Protein AF-A0A965ILK5-F1 (afdb_monomer)

Secondary structure (DSSP, 8-state):
-------------PPP-----GGGS-S------HHHHHHHHTHHHHHHHHHTS-HHHHT-SSS--EEEEEEEEEEETTEEEEEEEE--TTSTTEEEEEEEE-S-TTSPPEEEEEEEEE-TT---PPPP--HHHH--TT---TT---PPPTT-TTEEE-----S--TTS-HHHHHHHHHHHTTTSSEEE-HHHHHHHHHHHHSSTTSTTSHHHHH-SS-GGG-TTEEEPPTTGGGTEEEE--TTSTTBTSEEETT---S--TT--TTT--PPPPP----------------

Radius of gyration: 35.12 Å; Cα contacts (8 Å, |Δi|>4): 375; chains: 1; bounding box: 88×46×91 Å

Sequence (290 aa):
MVSRRAAKAAGKLVPAAPVIKKDSLPTENTVDSPSAAILLRAVEYAAAAIEGMPSEATGAREATYVGTHIEARLEADGLAVHEFECTNPAYPNWRWTVVLALADPDAAPTVCDVVLLPGPGALIPSAWVPWHERLQPGDLRPGDVVPTNPDDPRLVPGYTGEGDIAGTDEDQLREVVWELGLGRERVLSPTGRDDAADRWQEGSTGPDAPEAKQAPLPCLSCGFMVPIGGQLGQNFAICANIISPADGKVVSLSFGCGAHSEITASKSASQPVGTIVDTLDYEDLDIIRE

pLDDT: mean 78.9, std 21.3, range [27.28, 98.31]

Nearest PDB structures (foldseek):
  5kuy-assembly1_G  TM=5.728E-01  e=5.432E-01  synthetic construct
  4n6v-assembly7_4  TM=5.783E-01  e=1.901E+00  Homo sapiens
  4a0l-assembly2_C  TM=4.248E-01  e=2.991E-01  Homo sapiens

Foldseek 3Di:
DDDDDDDDDPDDDDPPDPPPPPVPQPPDPPPVDLLVVCQQPCQVVQVVVQQPDPCVVQVHPPGRQWAAWDGKDARDRQKIKTWTDGNPPVWPQKIWIWIWGDPDSVDDIDTPDIDIGHHDPTDDDDDDDDPLVVDDPPPDDPPDDDDDDPVPLQKDALDQPPDDPPPDDPVVVVVVCVLSVNVDRIDTDPVNLVVVLVCQCPDCQHCPHPQLVVAPDFQLPAPQWAADDDDSSVFWTQGCDPPFPRHRHIHGRSGGRNPGPPCDPVNPDDDPPPPPDPPPDDDPDDDDDD

Structure (mmCIF, N/CA/C/O backbone):
data_AF-A0A965ILK5-F1
#
_entry.id   AF-A0A965ILK5-F1
#
loop_
_atom_site.group_PDB
_atom_site.id
_atom_site.type_symbol
_atom_site.label_atom_id
_atom_site.label_alt_id
_atom_site.label_comp_id
_atom_site.label_asym_id
_atom_site.label_entity_id
_atom_site.label_seq_id
_atom_site.pdbx_PDB_ins_code
_atom_site.Cartn_x
_atom_site.Cartn_y
_atom_site.Cartn_z
_atom_site.occupancy
_atom_site.B_iso_or_equiv
_atom_site.auth_seq_id
_atom_site.auth_comp_id
_atom_site.auth_asym_id
_atom_site.auth_atom_id
_atom_site.pdbx_PDB_model_num
ATOM 1 N N . MET A 1 1 ? 13.140 -0.353 16.425 1.00 32.84 1 MET A N 1
ATOM 2 C CA . MET A 1 1 ? 13.312 -1.577 15.610 1.00 32.84 1 MET A CA 1
ATOM 3 C C . MET A 1 1 ? 11.932 -2.078 15.203 1.00 32.84 1 MET A C 1
ATOM 5 O O . MET A 1 1 ? 11.291 -2.764 15.981 1.00 32.84 1 MET A O 1
ATOM 9 N N . VAL A 1 2 ? 11.430 -1.661 14.038 1.00 27.55 2 VAL A N 1
ATOM 10 C CA . VAL A 1 2 ? 10.099 -2.054 13.540 1.00 27.55 2 VAL A CA 1
ATOM 11 C C . VAL A 1 2 ? 10.294 -3.216 12.568 1.00 27.55 2 VAL A C 1
ATOM 13 O O . VAL A 1 2 ? 10.870 -3.040 11.495 1.00 27.55 2 VAL A O 1
ATOM 16 N N . SER A 1 3 ? 9.888 -4.417 12.978 1.00 28.16 3 SER A N 1
ATOM 17 C CA . SER A 1 3 ? 9.986 -5.630 12.164 1.00 28.16 3 SER A CA 1
ATOM 18 C C . SER A 1 3 ? 8.843 -5.648 11.148 1.00 28.16 3 SER A C 1
ATOM 20 O O . SER A 1 3 ? 7.691 -5.880 11.501 1.00 28.16 3 SER A O 1
ATOM 22 N N . ARG A 1 4 ? 9.155 -5.367 9.879 1.00 33.31 4 ARG A N 1
ATOM 23 C CA . ARG A 1 4 ? 8.225 -5.536 8.757 1.00 33.31 4 ARG A CA 1
ATOM 24 C C . ARG A 1 4 ? 8.105 -7.030 8.451 1.00 33.31 4 ARG A C 1
ATOM 26 O O . ARG A 1 4 ? 9.040 -7.612 7.904 1.00 33.31 4 ARG A O 1
ATOM 33 N N . ARG A 1 5 ? 6.971 -7.655 8.770 1.00 32.00 5 ARG A N 1
ATOM 34 C CA . ARG A 1 5 ? 6.609 -8.957 8.191 1.00 32.00 5 ARG A CA 1
ATOM 35 C C . ARG A 1 5 ? 5.738 -8.714 6.964 1.00 32.00 5 ARG A C 1
ATOM 37 O O . ARG A 1 5 ? 4.625 -8.223 7.070 1.00 32.00 5 ARG A O 1
ATOM 44 N N . ALA A 1 6 ? 6.296 -9.017 5.796 1.00 33.31 6 ALA A N 1
ATOM 45 C CA . ALA A 1 6 ? 5.603 -8.951 4.520 1.00 33.31 6 ALA A CA 1
ATOM 46 C C . ALA A 1 6 ? 4.541 -10.059 4.436 1.00 33.31 6 ALA A C 1
ATOM 48 O O . ALA A 1 6 ? 4.867 -11.243 4.551 1.00 33.31 6 ALA A O 1
ATOM 49 N N . ALA A 1 7 ? 3.284 -9.674 4.216 1.00 33.09 7 ALA A N 1
ATOM 50 C CA . ALA A 1 7 ? 2.219 -10.592 3.842 1.00 33.09 7 ALA A CA 1
ATOM 51 C C . ALA A 1 7 ? 2.470 -11.109 2.415 1.00 33.09 7 ALA A C 1
ATOM 53 O O . ALA A 1 7 ? 2.658 -10.341 1.470 1.00 33.09 7 ALA A O 1
ATOM 54 N N . LYS A 1 8 ? 2.520 -12.434 2.267 1.00 31.48 8 LYS A N 1
ATOM 55 C CA . LYS A 1 8 ? 2.782 -13.130 1.005 1.00 31.48 8 LYS A CA 1
ATOM 56 C C . LYS A 1 8 ? 1.476 -13.250 0.217 1.00 31.48 8 LYS A C 1
ATOM 58 O O . LYS A 1 8 ? 0.754 -14.230 0.367 1.00 31.48 8 LYS A O 1
ATOM 63 N N . ALA A 1 9 ? 1.177 -12.259 -0.619 1.00 34.03 9 ALA A N 1
ATOM 64 C CA . ALA A 1 9 ? 0.078 -12.344 -1.576 1.00 34.03 9 ALA A CA 1
ATOM 65 C C . ALA A 1 9 ? 0.431 -13.348 -2.689 1.00 34.03 9 ALA A C 1
ATOM 67 O O . ALA A 1 9 ? 1.409 -13.179 -3.420 1.00 34.03 9 ALA A O 1
ATOM 68 N N . ALA A 1 10 ? -0.361 -14.413 -2.809 1.00 38.16 10 ALA A N 1
ATOM 69 C CA . ALA A 1 10 ? -0.284 -15.371 -3.905 1.00 38.16 10 ALA A CA 1
ATOM 70 C C . ALA A 1 10 ? -0.919 -14.764 -5.171 1.00 38.16 10 ALA A C 1
ATOM 72 O O . ALA A 1 10 ? -2.064 -15.051 -5.513 1.00 38.16 10 ALA A O 1
ATOM 73 N N . GLY A 1 11 ? -0.179 -13.885 -5.849 1.00 30.98 11 GLY A N 1
ATOM 74 C CA . GLY A 1 11 ? -0.555 -13.341 -7.152 1.00 30.98 11 GLY A CA 1
ATOM 75 C C . GLY A 1 11 ? -0.295 -14.357 -8.264 1.00 30.98 11 GLY A C 1
ATOM 76 O O . GLY A 1 11 ? 0.822 -14.859 -8.407 1.00 30.98 11 GLY A O 1
ATOM 77 N N . LYS A 1 12 ? -1.330 -14.670 -9.052 1.00 34.50 12 LYS A N 1
ATOM 78 C CA . LYS A 1 12 ? -1.213 -15.452 -10.290 1.00 34.50 12 LYS A CA 1
ATOM 79 C C . LYS A 1 12 ? -0.176 -14.795 -11.206 1.00 34.50 12 LYS A C 1
ATOM 81 O O . LYS A 1 12 ? -0.262 -13.602 -11.481 1.00 34.50 12 LYS A O 1
ATOM 86 N N . LEU A 1 13 ? 0.788 -15.594 -11.664 1.00 30.42 13 LEU A N 1
ATOM 87 C CA . LEU A 1 13 ? 1.820 -15.206 -12.623 1.00 30.42 13 LEU A CA 1
ATOM 88 C C . LEU A 1 13 ? 1.176 -14.594 -13.874 1.00 30.42 13 LEU A C 1
ATOM 90 O O . LEU A 1 13 ? 0.590 -15.302 -14.692 1.00 30.42 13 LEU A O 1
ATOM 94 N N . VAL A 1 14 ? 1.321 -13.280 -14.030 1.00 33.66 14 VAL A N 1
ATOM 95 C CA . VAL A 1 14 ? 1.278 -12.634 -15.344 1.00 33.66 14 VAL A CA 1
ATOM 96 C C . VAL A 1 14 ? 2.331 -13.347 -16.200 1.00 33.66 14 VAL A C 1
ATOM 98 O O . VAL A 1 14 ? 3.451 -13.529 -15.709 1.00 33.66 14 VAL A O 1
ATOM 101 N N . PRO A 1 15 ? 2.018 -13.815 -17.425 1.00 27.88 15 PRO A N 1
ATOM 102 C CA . PRO A 1 15 ? 3.026 -14.452 -18.255 1.00 27.88 15 PRO A CA 1
ATOM 103 C C . PRO A 1 15 ? 4.142 -13.435 -18.472 1.00 27.88 15 PRO A C 1
ATOM 105 O O . PRO A 1 15 ? 3.911 -12.352 -19.010 1.00 27.88 15 PRO A O 1
ATOM 108 N N . ALA A 1 16 ? 5.335 -13.768 -17.978 1.00 32.06 16 ALA A N 1
ATOM 109 C CA . ALA A 1 16 ? 6.528 -12.982 -18.212 1.00 32.06 16 ALA A CA 1
ATOM 110 C C . ALA A 1 16 ? 6.625 -12.716 -19.717 1.00 32.06 16 ALA A C 1
ATOM 112 O O . ALA A 1 16 ? 6.510 -13.651 -20.517 1.00 32.06 16 ALA A O 1
ATOM 113 N N . ALA A 1 17 ? 6.827 -11.450 -20.098 1.00 32.88 17 ALA A N 1
ATOM 114 C CA . ALA A 1 17 ? 7.293 -11.128 -21.440 1.00 32.88 17 ALA A CA 1
ATOM 115 C C . ALA A 1 17 ? 8.455 -12.082 -21.758 1.00 32.88 17 ALA A C 1
ATOM 117 O O . ALA A 1 17 ? 9.263 -12.332 -20.855 1.00 32.88 17 ALA A O 1
ATOM 118 N N . PRO A 1 18 ? 8.499 -12.685 -22.960 1.00 27.28 18 PRO A N 1
ATOM 119 C CA . PRO A 1 18 ? 9.420 -13.771 -23.246 1.00 27.28 18 PRO A CA 1
ATOM 120 C C . PRO A 1 18 ? 10.832 -13.323 -22.887 1.00 27.28 18 PRO A C 1
ATOM 122 O O . PRO A 1 18 ? 11.401 -12.438 -23.522 1.00 27.28 18 PRO A O 1
ATOM 125 N N . VAL A 1 19 ? 11.371 -13.915 -21.820 1.00 33.91 19 VAL A N 1
ATOM 126 C CA . VAL A 1 19 ? 12.769 -13.754 -21.449 1.00 33.91 19 VAL A CA 1
ATOM 127 C C . VAL A 1 19 ? 13.531 -14.400 -22.589 1.00 33.91 19 VAL A C 1
ATOM 129 O O . VAL A 1 19 ? 13.566 -15.629 -22.697 1.00 33.91 19 VAL A O 1
ATOM 132 N N . ILE A 1 20 ? 14.076 -13.579 -23.486 1.00 31.81 20 ILE A N 1
ATOM 133 C CA . ILE A 1 20 ? 15.031 -14.059 -24.474 1.00 31.81 20 ILE A CA 1
ATOM 134 C C . ILE A 1 20 ? 16.162 -14.673 -23.657 1.00 31.81 20 ILE A C 1
ATOM 136 O O . ILE A 1 20 ? 16.836 -13.990 -22.885 1.00 31.81 20 ILE A O 1
ATOM 140 N N . LYS A 1 21 ? 16.282 -16.002 -23.732 1.00 27.94 21 LYS A N 1
ATOM 141 C CA . LYS A 1 21 ? 17.300 -16.743 -22.996 1.00 27.94 21 LYS A CA 1
ATOM 142 C C . LYS A 1 21 ? 18.651 -16.155 -23.389 1.00 27.94 21 LYS A C 1
ATOM 144 O O . LYS A 1 21 ? 18.969 -16.110 -24.577 1.00 27.94 21 LYS A O 1
ATOM 149 N N . LYS A 1 22 ? 19.424 -15.730 -22.386 1.00 35.09 22 LYS A N 1
ATOM 150 C CA . LYS A 1 22 ? 20.783 -15.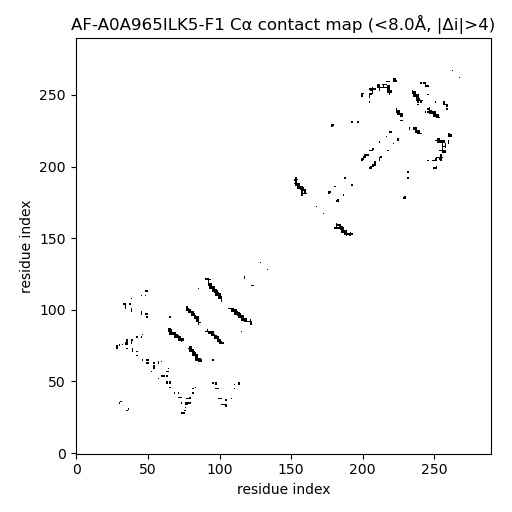180 -22.529 1.00 35.09 22 LYS A CA 1
ATOM 151 C C . LYS A 1 22 ? 21.702 -16.093 -23.361 1.00 35.09 22 LYS A C 1
ATOM 153 O O . LYS A 1 22 ? 22.632 -15.610 -23.987 1.00 35.09 22 LYS A O 1
ATOM 158 N N . ASP A 1 23 ? 21.358 -17.376 -23.446 1.00 31.91 23 ASP A N 1
ATOM 159 C CA . ASP A 1 23 ? 22.057 -18.416 -24.206 1.00 31.91 23 ASP A CA 1
ATOM 160 C C . ASP A 1 23 ? 21.780 -18.403 -25.726 1.00 31.91 23 ASP A C 1
ATOM 162 O O . ASP A 1 23 ? 22.212 -19.310 -26.431 1.00 31.91 23 ASP A O 1
ATOM 166 N N . SER A 1 24 ? 21.038 -17.416 -26.246 1.00 34.59 24 SER A N 1
ATOM 167 C CA . SER A 1 24 ? 20.726 -17.301 -27.687 1.00 34.59 24 SER A CA 1
ATOM 168 C C . SER A 1 24 ? 21.623 -16.307 -28.432 1.00 34.59 24 SER A C 1
ATOM 170 O O . SER A 1 24 ? 21.482 -16.160 -29.644 1.00 34.59 24 SER A O 1
ATOM 172 N N . LEU A 1 25 ? 22.507 -15.598 -27.726 1.00 35.09 25 LEU A N 1
ATOM 173 C CA . LEU A 1 25 ? 23.468 -14.683 -28.336 1.00 35.09 25 LEU A CA 1
ATOM 174 C C . LEU A 1 25 ? 24.799 -15.425 -28.507 1.00 35.09 25 LEU A C 1
ATOM 176 O O . LEU A 1 25 ? 25.272 -16.011 -27.530 1.00 35.09 25 LEU A O 1
ATOM 180 N N . PRO A 1 26 ? 25.393 -15.447 -29.713 1.00 33.88 26 PRO A N 1
ATOM 181 C CA . PRO A 1 26 ? 26.679 -16.099 -29.930 1.00 33.88 26 PRO A CA 1
ATOM 182 C C . PRO A 1 26 ? 27.731 -15.488 -28.993 1.00 33.88 26 PRO A C 1
ATOM 184 O O . PRO A 1 26 ? 27.993 -14.290 -29.021 1.00 33.88 26 PRO A O 1
ATOM 187 N N . THR A 1 27 ? 28.297 -16.318 -28.119 1.00 39.00 27 THR A N 1
ATOM 188 C CA . THR A 1 27 ? 29.172 -15.913 -27.007 1.00 39.00 27 THR A CA 1
ATOM 189 C C . THR A 1 27 ? 30.659 -15.832 -27.360 1.00 39.00 27 THR A C 1
ATOM 191 O O . THR A 1 27 ? 31.482 -15.656 -26.469 1.00 39.00 27 THR A O 1
ATOM 194 N N . GLU A 1 28 ? 31.030 -15.885 -28.638 1.00 43.12 28 GLU A N 1
ATOM 195 C CA . GLU A 1 28 ? 32.419 -15.711 -29.081 1.00 43.12 28 GLU A CA 1
ATOM 196 C C . GLU A 1 28 ? 32.471 -14.808 -30.321 1.00 43.12 28 GLU A C 1
ATOM 198 O O . GLU A 1 28 ? 32.507 -15.269 -31.458 1.00 43.12 28 GLU A O 1
ATOM 203 N N . ASN A 1 29 ? 32.458 -13.489 -30.103 1.00 46.81 29 ASN A N 1
ATOM 204 C CA . ASN A 1 29 ? 32.654 -12.499 -31.163 1.00 46.81 29 ASN A CA 1
ATOM 205 C C . ASN A 1 29 ? 34.151 -12.267 -31.410 1.00 46.81 29 ASN A C 1
ATOM 207 O O . ASN A 1 29 ? 34.709 -11.243 -31.024 1.00 46.81 29 ASN A O 1
ATOM 211 N N . THR A 1 30 ? 34.801 -13.201 -32.099 1.00 50.03 30 THR A N 1
ATOM 212 C CA . THR A 1 30 ? 36.010 -12.906 -32.883 1.00 50.03 30 THR A CA 1
ATOM 213 C C . THR A 1 30 ? 35.62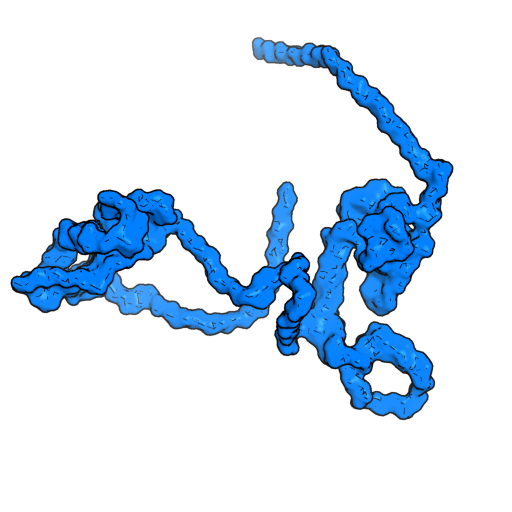4 -12.824 -34.356 1.00 50.03 30 THR A C 1
ATOM 215 O O . THR A 1 30 ? 35.980 -13.665 -35.177 1.00 50.03 30 THR A O 1
ATOM 218 N N . VAL A 1 31 ? 34.837 -11.798 -34.693 1.00 55.44 31 VAL A N 1
ATOM 219 C CA . VAL A 1 31 ? 34.576 -11.438 -36.089 1.00 55.44 31 VAL A CA 1
ATOM 220 C C . VAL A 1 31 ? 35.824 -10.726 -36.601 1.00 55.44 31 VAL A C 1
ATOM 222 O O . VAL A 1 31 ? 35.996 -9.527 -36.399 1.00 55.44 31 VAL A O 1
ATOM 225 N N . ASP A 1 32 ? 36.736 -11.480 -37.206 1.00 65.50 32 ASP A N 1
ATOM 226 C CA . ASP A 1 32 ? 37.970 -10.954 -37.800 1.00 65.50 32 ASP A CA 1
ATOM 227 C C . ASP A 1 32 ? 37.664 -10.366 -39.195 1.00 65.50 32 ASP A C 1
ATOM 229 O O . ASP A 1 32 ? 38.126 -10.856 -40.227 1.00 65.50 32 ASP A O 1
ATOM 233 N N . SER A 1 33 ? 36.776 -9.362 -39.237 1.00 80.25 33 SER A N 1
ATOM 234 C CA . SER A 1 33 ? 36.398 -8.635 -40.455 1.00 80.25 33 SER A CA 1
ATOM 235 C C . SER A 1 33 ? 36.995 -7.220 -40.462 1.00 80.25 33 SER A C 1
ATOM 237 O O . SER A 1 33 ? 37.1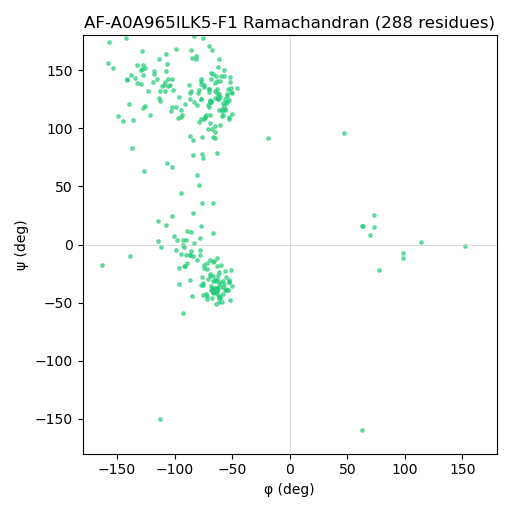52 -6.598 -39.403 1.00 80.25 33 SER A O 1
ATOM 239 N N . PRO A 1 34 ? 37.311 -6.653 -41.643 1.00 84.50 34 PRO A N 1
ATOM 240 C CA . PRO A 1 34 ? 37.748 -5.260 -41.748 1.00 84.50 34 PRO A CA 1
ATOM 241 C C . PRO A 1 34 ? 36.750 -4.281 -41.111 1.00 84.50 34 PRO A C 1
ATOM 243 O O . PRO A 1 34 ? 37.159 -3.358 -40.405 1.00 84.50 34 PRO A O 1
ATOM 246 N N . SER A 1 35 ? 35.446 -4.526 -41.284 1.00 87.06 35 SER A N 1
ATOM 247 C CA . SER A 1 35 ? 34.379 -3.707 -40.702 1.00 87.06 35 SER A CA 1
ATOM 248 C C . SER A 1 35 ? 34.390 -3.734 -39.175 1.00 87.06 35 SER A C 1
ATOM 250 O O . SER A 1 35 ? 34.262 -2.687 -38.541 1.00 87.06 35 SER A O 1
ATOM 252 N N . ALA A 1 36 ? 34.593 -4.910 -38.576 1.00 88.06 36 ALA A N 1
ATOM 253 C CA . ALA A 1 36 ? 34.687 -5.070 -37.130 1.00 88.06 36 ALA A CA 1
ATOM 254 C C . ALA A 1 36 ? 35.850 -4.258 -36.535 1.00 88.06 36 ALA A C 1
ATOM 256 O O . ALA A 1 36 ? 35.675 -3.550 -35.539 1.00 88.06 36 ALA A O 1
ATOM 257 N N . ALA A 1 37 ? 37.023 -4.293 -37.177 1.00 88.88 37 ALA A N 1
ATOM 258 C CA . ALA A 1 37 ? 38.190 -3.528 -36.738 1.00 88.88 37 ALA A CA 1
ATOM 259 C C . ALA A 1 37 ? 37.982 -2.007 -36.848 1.00 88.88 37 ALA A C 1
ATOM 261 O O . ALA A 1 37 ? 38.414 -1.267 -35.960 1.00 88.88 37 ALA A O 1
ATOM 262 N N . ILE A 1 38 ? 37.321 -1.539 -37.914 1.00 92.38 38 ILE A N 1
ATOM 263 C CA . ILE A 1 38 ? 36.977 -0.120 -38.093 1.00 92.38 38 ILE A CA 1
ATOM 264 C C . ILE A 1 38 ? 36.005 0.323 -36.997 1.00 92.38 38 ILE A C 1
ATOM 266 O O . ILE A 1 38 ? 36.263 1.304 -36.301 1.00 92.38 38 ILE A O 1
ATOM 270 N N . LEU A 1 39 ? 34.918 -0.426 -36.803 1.00 94.25 39 LEU A N 1
ATOM 271 C CA . LEU A 1 39 ? 33.865 -0.074 -35.856 1.00 94.25 39 LEU A CA 1
ATOM 272 C C . LEU A 1 39 ? 34.344 -0.060 -34.402 1.00 94.25 39 LEU A C 1
ATOM 274 O O . LEU A 1 39 ? 33.993 0.861 -33.671 1.00 94.25 39 LEU A O 1
ATOM 278 N N . LEU A 1 40 ? 35.178 -1.016 -33.983 1.00 93.69 40 LEU A N 1
ATOM 279 C CA . LEU A 1 40 ? 35.741 -1.036 -32.626 1.00 93.69 40 LEU A CA 1
ATOM 280 C C . LEU A 1 40 ? 36.702 0.132 -32.356 1.00 93.69 40 LEU A C 1
ATOM 282 O O . LEU A 1 40 ? 36.857 0.549 -31.211 1.00 93.69 40 LEU A O 1
ATOM 286 N N . ARG A 1 41 ? 37.346 0.677 -33.395 1.00 93.88 41 ARG A N 1
ATOM 287 C CA . ARG A 1 41 ? 38.265 1.824 -33.283 1.00 93.88 41 ARG A CA 1
ATOM 288 C C . ARG A 1 41 ? 37.572 3.176 -33.450 1.00 93.88 41 ARG A C 1
ATOM 290 O O . ARG A 1 41 ? 38.192 4.199 -33.177 1.00 93.88 41 ARG A O 1
ATOM 297 N N . ALA A 1 42 ? 36.303 3.197 -33.851 1.00 94.12 42 ALA A N 1
ATOM 298 C CA . ALA A 1 42 ? 35.529 4.406 -34.136 1.00 94.12 42 ALA A CA 1
ATOM 299 C C . ALA A 1 42 ? 35.051 5.162 -32.872 1.00 94.12 42 ALA A C 1
ATOM 301 O O . ALA A 1 42 ? 33.968 5.743 -32.867 1.00 94.12 42 ALA A O 1
ATOM 302 N N . VAL A 1 43 ? 35.860 5.179 -31.806 1.00 95.12 43 VAL A N 1
ATOM 303 C CA . VAL A 1 43 ? 35.530 5.807 -30.513 1.00 95.12 43 VAL A CA 1
ATOM 304 C C . VAL A 1 43 ? 35.297 7.310 -30.673 1.00 95.12 43 VAL A C 1
ATOM 306 O O . VAL A 1 43 ? 34.306 7.838 -30.183 1.00 95.12 43 VAL A O 1
ATOM 309 N N . GLU A 1 44 ? 36.169 8.002 -31.410 1.00 93.44 44 GLU A N 1
ATOM 310 C CA . GLU A 1 44 ? 36.034 9.445 -31.662 1.00 93.44 44 GLU A CA 1
ATOM 311 C C . GLU A 1 44 ? 34.777 9.767 -32.479 1.00 93.44 44 GLU A C 1
ATOM 313 O O . GLU A 1 44 ? 34.097 10.752 -32.211 1.00 93.44 44 GLU A O 1
ATOM 318 N N . TYR A 1 45 ? 34.427 8.905 -33.440 1.00 94.31 45 TYR A N 1
ATOM 319 C CA . TYR A 1 45 ? 33.205 9.053 -34.230 1.00 94.31 45 TYR A CA 1
ATOM 320 C C . TYR A 1 45 ? 31.953 8.870 -33.360 1.00 94.31 45 TYR A C 1
ATOM 322 O O . TYR A 1 45 ? 30.999 9.638 -33.477 1.00 94.31 45 TYR A O 1
ATOM 330 N N . ALA A 1 46 ? 31.971 7.896 -32.445 1.00 93.12 46 ALA A N 1
ATOM 331 C CA . ALA A 1 46 ? 30.892 7.692 -31.485 1.00 93.12 46 ALA A CA 1
ATOM 332 C C . ALA A 1 46 ? 30.771 8.854 -30.481 1.00 93.12 46 ALA A C 1
ATOM 334 O O . ALA A 1 46 ? 29.662 9.315 -30.219 1.00 93.12 46 ALA A O 1
ATOM 335 N N . ALA A 1 47 ? 31.887 9.384 -29.970 1.00 92.75 47 ALA A N 1
ATOM 336 C CA . ALA A 1 47 ? 31.882 10.560 -29.096 1.00 92.75 47 ALA A CA 1
ATOM 337 C C . ALA A 1 47 ? 31.311 11.793 -29.818 1.00 92.75 47 ALA A C 1
ATOM 339 O O . ALA A 1 47 ? 30.405 12.451 -29.302 1.00 92.75 47 ALA A O 1
ATOM 340 N N . ALA A 1 48 ? 31.755 12.038 -31.056 1.00 92.06 48 ALA A N 1
ATOM 341 C CA . ALA A 1 48 ? 31.257 13.128 -31.892 1.00 92.06 48 ALA A CA 1
ATOM 342 C C . ALA A 1 48 ? 29.753 13.007 -32.191 1.00 92.06 48 ALA A C 1
ATOM 344 O O . ALA A 1 48 ? 29.065 14.021 -32.304 1.00 92.06 48 ALA A O 1
ATOM 345 N N . ALA A 1 49 ? 29.220 11.784 -32.289 1.00 91.81 49 ALA A N 1
ATOM 346 C CA . ALA A 1 49 ? 27.786 11.560 -32.458 1.00 91.81 49 ALA A CA 1
ATOM 347 C C . ALA A 1 49 ? 26.971 12.055 -31.253 1.00 91.81 49 ALA A C 1
ATOM 349 O O . ALA A 1 49 ? 25.904 12.636 -31.442 1.00 91.81 49 ALA A O 1
ATOM 350 N N . ILE A 1 50 ? 27.482 11.867 -30.031 1.00 90.44 50 ILE A N 1
ATOM 351 C CA . ILE A 1 50 ? 26.839 12.381 -28.815 1.00 90.44 50 ILE A CA 1
ATOM 352 C C . ILE A 1 50 ? 27.017 13.904 -28.730 1.00 90.44 50 ILE A C 1
ATOM 354 O O . ILE A 1 50 ? 26.068 14.624 -28.427 1.00 90.44 50 ILE A O 1
ATOM 358 N N . GLU A 1 51 ? 28.211 14.413 -29.045 1.00 88.38 51 GLU A N 1
ATOM 359 C CA . GLU A 1 51 ? 28.518 15.850 -29.043 1.00 88.38 51 GLU A CA 1
ATOM 360 C C . GLU A 1 51 ? 27.729 16.656 -30.074 1.00 88.38 51 GLU A C 1
ATOM 362 O O . GLU A 1 51 ? 27.397 17.812 -29.817 1.00 88.38 51 GLU A O 1
ATOM 367 N N . GLY A 1 52 ? 27.390 16.041 -31.206 1.00 84.81 52 GLY A N 1
ATOM 368 C CA . GLY A 1 52 ? 26.566 16.634 -32.253 1.00 84.81 52 GLY A CA 1
ATOM 369 C C . GLY A 1 52 ? 25.064 16.644 -31.953 1.00 84.81 52 GLY A C 1
ATOM 370 O O . GLY A 1 52 ? 24.303 17.199 -32.749 1.00 84.81 52 GLY A O 1
ATOM 371 N N . MET A 1 53 ? 24.611 16.041 -30.845 1.00 82.12 53 MET A N 1
ATOM 372 C CA . MET A 1 53 ? 23.196 16.068 -30.473 1.00 82.12 53 MET A CA 1
ATOM 373 C C . MET A 1 53 ? 22.750 17.481 -30.073 1.00 82.12 53 MET A C 1
ATOM 375 O O . MET A 1 53 ? 23.484 18.196 -29.387 1.00 82.12 53 MET A O 1
ATOM 379 N N . PRO A 1 54 ? 21.519 17.893 -30.431 1.00 77.06 54 PRO A N 1
ATOM 380 C CA . PRO A 1 54 ? 20.984 19.168 -29.980 1.00 77.06 54 PRO A CA 1
ATOM 381 C C . PRO A 1 54 ? 20.915 19.211 -28.448 1.00 77.06 54 PRO A C 1
ATOM 383 O O . PRO A 1 54 ? 20.606 18.216 -27.789 1.00 77.06 54 PRO A O 1
ATOM 386 N N . SER A 1 55 ? 21.159 20.391 -27.881 1.00 69.31 55 SER A N 1
ATOM 387 C CA . SER A 1 55 ? 21.152 20.652 -26.433 1.00 69.31 55 SER A CA 1
ATOM 388 C C . SER A 1 55 ? 19.864 20.199 -25.732 1.00 69.31 55 SER A C 1
ATOM 390 O O . SER A 1 55 ? 19.894 19.739 -24.592 1.00 69.31 55 SER A O 1
ATOM 392 N N . GLU A 1 56 ? 18.731 20.269 -26.433 1.00 69.38 56 GLU A N 1
ATOM 393 C CA . GLU A 1 56 ? 17.425 19.795 -25.962 1.00 69.38 56 GLU A CA 1
ATOM 394 C C . GLU A 1 56 ? 17.400 18.280 -25.708 1.00 69.38 56 GLU A C 1
ATOM 396 O O . GLU A 1 56 ? 16.819 17.834 -24.721 1.00 69.38 56 GLU A O 1
ATOM 401 N N . ALA A 1 57 ? 18.063 17.491 -26.560 1.00 63.72 57 ALA A N 1
ATOM 402 C CA . ALA A 1 57 ? 18.113 16.032 -26.447 1.00 63.72 57 ALA A CA 1
ATOM 403 C C . ALA A 1 57 ? 19.065 15.560 -25.336 1.00 63.72 57 ALA A C 1
ATOM 405 O O . ALA A 1 57 ? 18.851 14.508 -24.740 1.00 63.72 57 ALA A O 1
ATOM 406 N N . THR A 1 58 ? 20.096 16.347 -25.023 1.00 60.09 58 THR A N 1
ATOM 407 C CA . THR A 1 58 ? 21.090 16.030 -23.981 1.00 60.09 58 THR A CA 1
ATOM 408 C C . THR A 1 58 ? 20.756 16.645 -22.617 1.00 60.09 58 THR A C 1
ATOM 410 O O . THR A 1 58 ? 21.422 16.353 -21.619 1.00 60.09 58 THR A O 1
ATOM 413 N N . GLY A 1 59 ? 19.735 17.509 -22.553 1.00 58.72 59 GLY A N 1
ATOM 414 C CA . GLY A 1 59 ? 19.415 18.311 -21.369 1.00 58.72 59 GLY A CA 1
ATOM 415 C C . GLY A 1 59 ? 20.517 19.315 -21.002 1.00 58.72 59 GLY A C 1
ATOM 416 O O . GLY A 1 59 ? 20.550 19.805 -19.871 1.00 58.72 59 GLY A O 1
ATOM 417 N N . ALA A 1 60 ? 21.441 19.592 -21.927 1.00 59.88 60 ALA A N 1
ATOM 418 C CA . ALA A 1 60 ? 22.601 20.443 -21.715 1.00 59.88 60 ALA A CA 1
ATOM 419 C C . ALA A 1 60 ? 22.284 21.913 -21.984 1.00 59.88 60 ALA A C 1
ATOM 421 O O . ALA A 1 60 ? 21.652 22.257 -22.975 1.00 59.88 60 ALA A O 1
ATOM 422 N N . ARG A 1 61 ? 22.770 22.809 -21.118 1.00 56.72 61 ARG A N 1
ATOM 423 C CA . ARG A 1 61 ? 22.674 24.263 -21.341 1.00 56.72 61 ARG A CA 1
ATOM 424 C C . ARG A 1 61 ? 23.872 24.855 -22.087 1.00 56.72 61 ARG A C 1
ATOM 426 O O . ARG A 1 61 ? 23.720 25.944 -22.620 1.00 56.72 61 ARG A O 1
ATOM 433 N N . GLU A 1 62 ? 25.022 24.171 -22.135 1.00 54.50 62 GLU A N 1
ATOM 434 C CA . GLU A 1 62 ? 26.252 24.731 -22.738 1.00 54.50 62 GLU A CA 1
ATOM 435 C C . GLU A 1 62 ? 27.363 23.713 -23.093 1.00 54.50 62 GLU A C 1
ATOM 437 O O . GLU A 1 62 ? 28.230 24.047 -23.893 1.00 54.50 62 GLU A O 1
ATOM 442 N N . ALA A 1 63 ? 27.356 22.481 -22.558 1.00 58.88 63 ALA A N 1
ATOM 443 C CA . ALA A 1 63 ? 28.370 21.457 -22.850 1.00 58.88 63 ALA A CA 1
ATOM 444 C C . ALA A 1 63 ? 27.753 20.058 -22.964 1.00 58.88 63 ALA A C 1
ATOM 446 O O . ALA A 1 63 ? 26.867 19.709 -22.182 1.00 58.88 63 ALA A O 1
ATOM 447 N N . THR A 1 64 ? 28.237 19.247 -23.903 1.00 69.19 64 THR A N 1
ATOM 448 C CA . THR A 1 64 ? 27.797 17.858 -24.056 1.00 69.19 64 THR A CA 1
ATOM 449 C C . THR A 1 64 ? 28.282 17.031 -22.865 1.00 69.19 64 THR A C 1
ATOM 451 O O . THR A 1 64 ? 29.473 16.995 -22.564 1.00 69.19 64 THR A O 1
ATOM 454 N N . TYR A 1 65 ? 27.359 16.377 -22.158 1.00 88.06 65 TYR A N 1
ATOM 455 C CA . TYR A 1 65 ? 27.635 15.622 -20.932 1.00 88.06 65 TYR A CA 1
ATOM 456 C C . TYR A 1 65 ? 28.255 14.235 -21.187 1.00 88.06 65 TYR A C 1
ATOM 458 O O . TYR A 1 65 ? 27.759 13.223 -20.682 1.00 88.06 65 TYR A O 1
ATOM 466 N N . VAL A 1 66 ? 29.327 14.181 -21.976 1.00 91.69 66 VAL A N 1
ATOM 467 C CA . VAL A 1 66 ? 30.057 12.950 -22.320 1.00 91.69 66 VAL A CA 1
ATOM 468 C C . VAL A 1 66 ? 31.323 12.864 -21.481 1.00 91.69 66 VAL A C 1
ATOM 470 O O . VAL A 1 66 ? 32.041 13.850 -21.320 1.00 91.69 66 VAL A O 1
ATOM 473 N N . GLY A 1 67 ? 31.564 11.697 -20.895 1.00 91.62 67 GLY A N 1
ATOM 474 C CA . GLY A 1 67 ? 32.754 11.391 -20.111 1.00 91.62 67 GLY A CA 1
ATOM 475 C C . GLY A 1 67 ? 33.637 10.347 -20.783 1.00 91.62 67 GLY A C 1
ATOM 476 O O . GLY A 1 67 ? 33.693 10.238 -22.008 1.00 91.62 67 GLY A O 1
ATOM 477 N N . THR A 1 68 ? 34.348 9.574 -19.966 1.00 94.69 68 THR A N 1
ATOM 478 C CA . THR A 1 68 ? 35.325 8.592 -20.442 1.00 94.69 68 THR A CA 1
ATOM 479 C C . THR A 1 68 ? 34.648 7.497 -21.265 1.00 94.69 68 THR A C 1
ATOM 481 O O . THR A 1 68 ? 33.573 7.017 -20.907 1.00 94.69 68 THR A O 1
ATOM 484 N N . HIS A 1 69 ? 35.293 7.065 -22.351 1.00 96.81 69 HIS A N 1
ATOM 485 C CA . HIS A 1 69 ? 34.899 5.849 -23.058 1.00 96.81 69 HIS A CA 1
ATOM 486 C C . HIS A 1 69 ? 35.102 4.629 -22.151 1.00 96.81 69 HIS A C 1
ATOM 488 O O . HIS A 1 69 ? 36.194 4.426 -21.616 1.00 96.81 69 HIS A O 1
ATOM 494 N N . ILE A 1 70 ? 34.054 3.829 -21.982 1.00 95.62 70 ILE A N 1
ATOM 495 C CA . ILE A 1 70 ? 34.033 2.669 -21.088 1.00 95.62 70 ILE A CA 1
ATOM 496 C C . ILE A 1 70 ? 34.432 1.423 -21.870 1.00 95.62 70 ILE A C 1
ATOM 498 O O . ILE A 1 70 ? 35.413 0.761 -21.532 1.00 95.62 70 ILE A O 1
ATOM 502 N N . GLU A 1 71 ? 33.678 1.107 -22.921 1.00 95.00 71 GLU A N 1
ATOM 503 C CA . GLU A 1 71 ? 33.912 -0.071 -23.746 1.00 95.00 71 GLU A CA 1
ATOM 504 C C . GLU A 1 71 ? 33.305 0.076 -25.139 1.00 95.00 71 GLU A C 1
ATOM 506 O O . GLU A 1 71 ? 32.327 0.794 -25.341 1.00 95.00 71 GLU A O 1
ATOM 511 N N . ALA A 1 72 ? 33.867 -0.678 -26.081 1.00 95.75 72 ALA A N 1
ATOM 512 C CA . ALA A 1 72 ? 33.285 -0.913 -27.389 1.00 95.75 72 ALA A CA 1
ATOM 513 C C . ALA A 1 72 ? 33.134 -2.421 -27.580 1.00 95.75 72 ALA A C 1
ATOM 515 O O . ALA A 1 72 ? 34.079 -3.179 -27.340 1.00 95.75 72 ALA A O 1
ATOM 516 N N . ARG A 1 73 ? 31.958 -2.864 -28.022 1.00 95.62 73 ARG A N 1
ATOM 517 C CA . ARG A 1 73 ? 31.670 -4.281 -28.264 1.00 95.62 73 ARG A CA 1
ATOM 518 C C . ARG A 1 73 ? 30.960 -4.477 -29.592 1.00 95.62 73 ARG A C 1
ATOM 520 O O . ARG A 1 73 ? 30.120 -3.674 -29.985 1.00 95.62 73 ARG A O 1
ATOM 527 N N . LEU A 1 74 ? 31.289 -5.567 -30.275 1.00 95.00 74 LEU A N 1
ATOM 528 C CA . LEU A 1 74 ? 30.563 -5.988 -31.469 1.00 95.00 74 LEU A CA 1
ATOM 529 C C . LEU A 1 74 ? 29.268 -6.675 -31.055 1.00 95.00 74 LEU A C 1
ATOM 531 O O . LEU A 1 74 ? 29.290 -7.561 -30.200 1.00 95.00 74 LEU A O 1
ATOM 535 N N . GLU A 1 75 ? 28.170 -6.285 -31.692 1.00 92.75 75 GLU A N 1
ATOM 536 C CA . GLU A 1 75 ? 26.894 -7.007 -31.615 1.00 92.75 75 GLU A CA 1
ATOM 537 C C . GLU A 1 75 ? 26.723 -7.955 -32.804 1.00 92.75 75 GLU A C 1
ATOM 539 O O . GLU A 1 75 ? 26.157 -9.036 -32.664 1.00 92.75 75 GLU A O 1
ATOM 544 N N . ALA A 1 76 ? 27.239 -7.565 -33.973 1.00 89.00 76 ALA A N 1
ATOM 545 C CA . ALA A 1 76 ? 27.259 -8.368 -35.190 1.00 89.00 76 ALA A CA 1
ATOM 546 C C . ALA A 1 76 ? 28.384 -7.892 -36.128 1.00 89.00 76 ALA A C 1
ATOM 548 O O . ALA A 1 76 ? 29.029 -6.871 -35.878 1.00 89.00 76 ALA A O 1
ATOM 549 N N . ASP A 1 77 ? 28.607 -8.608 -37.234 1.00 85.75 77 ASP A N 1
ATOM 550 C CA . ASP A 1 77 ? 29.477 -8.108 -38.301 1.00 85.75 77 ASP A CA 1
ATOM 551 C C . ASP A 1 77 ? 28.891 -6.816 -38.889 1.00 85.75 77 ASP A C 1
ATOM 553 O O . ASP A 1 77 ? 27.717 -6.765 -39.258 1.00 85.75 77 ASP A O 1
ATOM 557 N N . GLY A 1 78 ? 29.692 -5.751 -38.909 1.00 91.56 78 GLY A N 1
ATOM 558 C CA . GLY A 1 78 ? 29.228 -4.425 -39.310 1.00 91.56 78 GLY A CA 1
ATOM 559 C C . GLY A 1 78 ? 28.330 -3.705 -38.293 1.00 91.56 78 GLY A C 1
ATOM 560 O O . GLY A 1 78 ? 27.717 -2.710 -38.674 1.00 91.56 78 GLY A O 1
ATOM 561 N N . LEU A 1 79 ? 28.250 -4.139 -37.025 1.00 95.38 79 LEU A N 1
ATOM 562 C CA . LEU A 1 79 ? 27.495 -3.445 -35.967 1.00 95.38 79 LEU A CA 1
ATOM 563 C C . LEU A 1 79 ? 28.249 -3.444 -34.625 1.00 95.38 79 LEU A C 1
ATOM 565 O O . LEU A 1 79 ? 28.515 -4.503 -34.049 1.00 95.38 79 LEU A O 1
ATOM 569 N N . ALA A 1 80 ? 28.540 -2.258 -34.087 1.00 96.81 80 ALA A N 1
ATOM 570 C CA . ALA A 1 80 ? 29.203 -2.093 -32.793 1.00 96.81 80 ALA A CA 1
ATOM 571 C C . ALA A 1 80 ? 28.457 -1.127 -31.875 1.00 96.81 80 ALA A C 1
ATOM 573 O O . ALA A 1 80 ? 27.833 -0.167 -32.322 1.00 96.81 80 ALA A O 1
ATOM 574 N N . VAL A 1 81 ? 28.577 -1.374 -30.576 1.00 97.56 81 VAL A N 1
ATOM 575 C CA . VAL A 1 81 ? 28.045 -0.536 -29.507 1.00 97.56 81 VAL A CA 1
ATOM 576 C C . VAL A 1 81 ? 29.215 0.058 -28.738 1.00 97.56 81 VAL A C 1
ATOM 578 O O . VAL A 1 81 ? 30.080 -0.685 -28.275 1.00 97.56 81 VAL A O 1
ATOM 581 N N . HIS A 1 82 ? 29.231 1.380 -28.605 1.00 97.50 82 HIS A N 1
ATOM 582 C CA . HIS A 1 82 ? 30.187 2.133 -27.794 1.00 97.50 82 HIS A CA 1
ATOM 583 C C . HIS A 1 82 ? 29.482 2.690 -26.562 1.00 97.50 82 HIS A C 1
ATOM 585 O O . HIS A 1 82 ? 28.416 3.296 -26.689 1.00 97.50 82 HIS A O 1
ATOM 591 N N . GLU A 1 83 ? 30.074 2.510 -25.386 1.00 97.44 83 GLU A N 1
ATOM 592 C CA . GLU A 1 83 ? 29.579 3.067 -24.129 1.00 97.44 83 GLU A CA 1
ATOM 593 C C . GLU A 1 83 ? 30.507 4.162 -23.594 1.00 97.44 83 GLU A C 1
ATOM 595 O O . GLU A 1 83 ? 31.725 3.992 -23.539 1.00 97.44 83 GLU A O 1
ATOM 600 N N . PHE A 1 84 ? 29.925 5.267 -23.129 1.00 96.50 84 PHE A N 1
ATOM 601 C CA . PHE A 1 84 ? 30.637 6.369 -22.480 1.00 96.50 84 PHE A CA 1
ATOM 602 C C . PHE A 1 84 ? 29.982 6.717 -21.147 1.00 96.50 84 PHE A C 1
ATOM 604 O O . PHE A 1 84 ? 28.769 6.575 -20.975 1.00 96.50 84 PHE A O 1
ATOM 611 N N . GLU A 1 85 ? 30.766 7.220 -20.200 1.00 95.25 85 GLU A N 1
ATOM 612 C CA . GLU A 1 85 ? 30.226 7.803 -18.973 1.00 95.25 85 GLU A CA 1
ATOM 613 C C . GLU A 1 85 ? 29.315 8.996 -19.300 1.00 95.25 85 GLU A C 1
ATOM 615 O O . GLU A 1 85 ? 29.622 9.815 -20.169 1.00 95.25 85 GLU A O 1
ATOM 620 N N . CYS A 1 86 ? 28.201 9.127 -18.580 1.00 93.06 86 CYS A N 1
ATOM 621 C CA . CYS A 1 86 ? 27.409 10.351 -18.587 1.00 93.06 86 CYS A CA 1
ATOM 622 C C . CYS A 1 86 ? 27.891 11.276 -17.466 1.00 93.06 86 CYS A C 1
ATOM 624 O O . CYS A 1 86 ? 27.826 10.922 -16.288 1.00 93.06 86 CYS A O 1
ATOM 626 N N . THR A 1 87 ? 28.330 12.486 -17.815 1.00 92.19 87 THR A N 1
ATOM 627 C CA . THR A 1 87 ? 28.777 13.497 -16.837 1.00 92.19 87 THR A CA 1
ATOM 628 C C . THR A 1 87 ? 27.645 14.416 -16.367 1.00 92.19 87 THR A C 1
ATOM 630 O O . THR A 1 87 ? 27.876 15.335 -15.580 1.00 92.19 87 THR A O 1
ATOM 633 N N . ASN A 1 88 ? 26.406 14.173 -16.812 1.00 89.56 88 ASN A N 1
ATOM 634 C CA . ASN A 1 88 ? 25.247 14.955 -16.398 1.00 89.56 88 ASN A CA 1
ATOM 635 C C . ASN A 1 88 ? 24.908 14.642 -14.928 1.00 89.56 88 ASN A C 1
ATOM 637 O O . ASN A 1 88 ? 24.551 13.499 -14.626 1.00 89.56 88 ASN A O 1
ATOM 641 N N . PRO A 1 89 ? 24.930 15.631 -14.013 1.00 89.38 89 PRO A N 1
ATOM 642 C CA . PRO A 1 89 ? 24.612 15.402 -12.603 1.00 89.38 89 PRO A CA 1
ATOM 643 C C . PRO A 1 89 ? 23.167 14.934 -12.363 1.00 89.38 89 PRO A C 1
ATOM 645 O O . PRO A 1 89 ? 22.883 14.377 -11.305 1.00 89.38 89 PRO A O 1
ATOM 648 N N . ALA A 1 90 ? 22.255 15.126 -13.324 1.00 89.19 90 ALA A N 1
ATOM 649 C CA . ALA A 1 90 ? 20.887 14.609 -13.253 1.00 89.19 90 ALA A CA 1
ATOM 650 C C . ALA A 1 90 ? 20.788 13.091 -13.507 1.00 89.19 90 ALA A C 1
ATOM 652 O O . ALA A 1 90 ? 19.790 12.479 -13.132 1.00 89.19 90 ALA A O 1
ATOM 653 N N . TYR A 1 91 ? 21.816 12.482 -14.107 1.00 91.06 91 TYR A N 1
ATOM 654 C CA . TYR A 1 91 ? 21.840 11.071 -14.502 1.00 91.06 91 TYR A CA 1
ATOM 655 C C . TYR A 1 91 ? 23.079 10.347 -13.935 1.00 91.06 91 TYR A C 1
ATOM 657 O O . TYR A 1 91 ? 23.926 9.862 -14.689 1.00 91.06 91 TYR A O 1
ATOM 665 N N . PRO A 1 92 ? 23.217 10.246 -12.597 1.00 92.25 92 PRO A N 1
ATOM 666 C CA . PRO A 1 92 ? 24.380 9.620 -11.972 1.00 92.25 92 PRO A CA 1
ATOM 667 C C . PRO A 1 92 ? 24.465 8.127 -12.310 1.00 92.25 92 PRO A C 1
ATOM 669 O O . PRO A 1 92 ? 23.483 7.397 -12.161 1.00 92.25 92 PRO A O 1
ATOM 672 N N . ASN A 1 93 ? 25.652 7.669 -12.717 1.00 94.06 93 ASN A N 1
ATOM 673 C CA . ASN A 1 93 ? 25.935 6.292 -13.151 1.00 94.06 93 ASN A CA 1
ATOM 674 C C . ASN A 1 93 ? 25.160 5.838 -14.403 1.00 94.06 93 ASN A C 1
ATOM 676 O O . ASN A 1 93 ? 25.090 4.639 -14.680 1.00 94.06 93 ASN A O 1
ATOM 680 N N . TRP A 1 94 ? 24.575 6.766 -15.164 1.00 96.12 94 TRP A N 1
ATOM 681 C CA . TRP A 1 94 ? 24.064 6.467 -16.501 1.00 96.12 94 TRP A CA 1
ATOM 682 C C . TRP A 1 94 ? 25.206 6.485 -17.517 1.00 96.12 94 TRP A C 1
ATOM 684 O O . TRP A 1 94 ? 26.280 7.042 -17.271 1.00 96.12 94 TRP A O 1
ATOM 694 N N . ARG A 1 95 ? 24.976 5.844 -18.658 1.00 96.12 95 ARG A N 1
ATOM 695 C CA . ARG A 1 95 ? 25.950 5.701 -19.736 1.00 96.12 95 ARG A CA 1
ATOM 696 C C . ARG A 1 95 ? 25.324 6.130 -21.047 1.00 96.12 95 ARG A C 1
ATOM 698 O O . ARG A 1 95 ? 24.173 5.789 -21.321 1.00 96.12 95 ARG A O 1
ATOM 705 N N . TRP A 1 96 ? 26.081 6.863 -21.848 1.00 96.06 96 TRP A N 1
ATOM 706 C CA . TRP A 1 96 ? 25.750 7.039 -23.253 1.00 96.06 96 TRP A CA 1
ATOM 707 C C . TRP A 1 96 ? 26.071 5.755 -23.993 1.00 96.06 96 TRP A C 1
ATOM 709 O O . TRP A 1 96 ? 27.126 5.164 -23.776 1.00 96.06 96 TRP A O 1
ATOM 719 N N . THR A 1 97 ? 25.179 5.348 -24.878 1.00 96.88 97 THR A N 1
ATOM 720 C CA . THR A 1 97 ? 25.318 4.159 -25.704 1.00 96.88 97 THR A CA 1
ATOM 721 C C . THR A 1 97 ? 25.105 4.572 -27.148 1.00 96.88 97 THR A C 1
ATOM 723 O O . THR A 1 97 ? 24.032 5.055 -27.511 1.00 96.88 97 THR A O 1
ATOM 726 N N . VAL A 1 98 ? 26.136 4.396 -27.967 1.00 97.25 98 VAL A N 1
ATOM 727 C CA . VAL A 1 98 ? 26.130 4.748 -29.386 1.00 97.25 98 VAL A CA 1
ATOM 728 C C . VAL A 1 98 ? 26.215 3.475 -30.200 1.00 97.25 98 VAL A C 1
ATOM 730 O O . VAL A 1 98 ? 27.158 2.697 -30.052 1.00 97.25 98 VAL A O 1
ATOM 733 N N . VAL A 1 99 ? 25.239 3.269 -31.074 1.00 97.50 99 VAL A N 1
ATOM 734 C CA . VAL A 1 99 ? 25.215 2.131 -31.990 1.00 97.50 99 VAL A CA 1
ATOM 735 C C . VAL A 1 99 ? 25.729 2.598 -33.344 1.00 97.50 99 VAL A C 1
ATOM 737 O O . VAL A 1 99 ? 25.127 3.468 -33.972 1.00 97.50 99 VAL A O 1
ATOM 740 N N . LEU A 1 100 ? 26.834 2.016 -33.800 1.00 97.31 100 LEU A N 1
ATOM 741 C CA . LEU A 1 100 ? 27.431 2.279 -35.105 1.00 97.31 100 LEU A CA 1
ATOM 742 C C . LEU A 1 100 ? 27.239 1.081 -36.030 1.00 97.31 100 LEU A C 1
ATOM 744 O O . LEU A 1 100 ? 27.482 -0.056 -35.626 1.00 97.31 100 LEU A O 1
ATOM 748 N N . ALA A 1 101 ? 26.880 1.347 -37.283 1.00 96.50 101 ALA A N 1
ATOM 749 C CA . ALA A 1 101 ? 26.823 0.351 -38.344 1.00 96.50 101 ALA A CA 1
ATOM 750 C C . ALA A 1 101 ? 27.794 0.676 -39.485 1.00 96.50 101 ALA A C 1
ATOM 752 O O . ALA A 1 101 ? 28.022 1.842 -39.808 1.00 96.50 101 ALA A O 1
ATOM 753 N N . LEU A 1 102 ? 28.346 -0.362 -40.111 1.00 95.12 102 LEU A N 1
ATOM 754 C CA . LEU A 1 102 ? 29.216 -0.265 -41.280 1.00 95.12 102 LEU A CA 1
ATOM 755 C C . LEU A 1 102 ? 28.975 -1.458 -42.210 1.00 95.12 102 LEU A C 1
ATOM 757 O O . LEU A 1 102 ? 29.391 -2.577 -41.919 1.00 95.12 102 LEU A O 1
ATOM 761 N N . ALA A 1 103 ? 28.299 -1.204 -43.331 1.00 88.06 103 ALA A N 1
ATOM 762 C CA . ALA A 1 103 ? 27.965 -2.232 -44.318 1.00 88.06 103 ALA A CA 1
ATOM 763 C C . ALA A 1 103 ? 29.075 -2.463 -45.360 1.00 88.06 103 ALA A C 1
ATOM 765 O O . ALA A 1 103 ? 29.225 -3.576 -45.852 1.00 88.06 103 ALA A O 1
ATOM 766 N N . ASP A 1 104 ? 29.844 -1.423 -45.687 1.00 88.75 104 ASP A N 1
ATOM 767 C CA . ASP A 1 104 ? 30.943 -1.456 -46.654 1.00 88.75 104 ASP A CA 1
ATOM 768 C C . ASP A 1 104 ? 32.216 -0.922 -45.972 1.00 88.75 104 ASP A C 1
ATOM 770 O O . ASP A 1 104 ? 32.195 0.227 -45.524 1.00 88.75 104 ASP A O 1
ATOM 774 N N . PRO A 1 105 ? 33.303 -1.712 -45.858 1.00 87.19 105 PRO A N 1
ATOM 775 C CA . PRO A 1 105 ? 34.566 -1.264 -45.267 1.00 87.19 105 PRO A CA 1
ATOM 776 C C . PRO A 1 105 ? 35.177 -0.019 -45.923 1.00 87.19 105 PRO A C 1
ATOM 778 O O . PRO A 1 105 ? 35.963 0.670 -45.272 1.00 87.19 105 PRO A O 1
ATOM 781 N N . ASP A 1 106 ? 34.833 0.264 -47.183 1.00 89.88 106 ASP A N 1
ATOM 782 C CA . ASP A 1 106 ? 35.327 1.432 -47.920 1.00 89.88 106 ASP A CA 1
ATOM 783 C C . ASP A 1 106 ? 34.476 2.699 -47.671 1.00 89.88 106 ASP A C 1
ATOM 785 O O . ASP A 1 106 ? 34.828 3.795 -48.119 1.00 89.88 106 ASP A O 1
ATOM 789 N N . ALA A 1 107 ? 33.361 2.575 -46.940 1.00 89.25 107 ALA A N 1
ATOM 790 C CA . ALA A 1 107 ? 32.480 3.677 -46.565 1.00 89.25 107 ALA A CA 1
ATOM 791 C C . ALA A 1 107 ? 32.745 4.188 -45.135 1.00 89.25 107 ALA A C 1
ATOM 793 O O . ALA A 1 107 ? 33.442 3.575 -44.328 1.00 89.25 107 ALA A O 1
ATOM 794 N N . ALA A 1 108 ? 32.156 5.338 -44.796 1.00 88.06 108 ALA A N 1
ATOM 795 C CA . ALA A 1 108 ? 32.159 5.834 -43.422 1.00 88.06 108 ALA A CA 1
ATOM 796 C C . ALA A 1 108 ? 31.123 5.075 -42.565 1.00 88.06 108 ALA A C 1
ATOM 798 O O . ALA A 1 108 ? 30.023 4.804 -43.060 1.00 88.06 108 ALA A O 1
ATOM 799 N N . PRO A 1 109 ? 31.418 4.785 -41.281 1.00 93.44 109 PRO A N 1
ATOM 800 C CA . PRO A 1 109 ? 30.418 4.280 -40.343 1.00 93.44 109 PRO A CA 1
ATOM 801 C C . PRO A 1 109 ? 29.225 5.231 -40.229 1.00 93.44 109 PRO A C 1
ATOM 803 O O . PRO A 1 109 ? 29.376 6.445 -40.352 1.00 93.44 109 PRO A O 1
ATOM 806 N N . THR A 1 110 ? 28.045 4.685 -39.953 1.00 95.62 110 THR A N 1
ATOM 807 C CA . THR A 1 110 ? 26.817 5.449 -39.707 1.00 95.62 110 THR A CA 1
ATOM 808 C C . THR A 1 110 ? 26.333 5.240 -38.282 1.00 95.62 110 THR A C 1
ATOM 810 O O . THR A 1 110 ? 26.395 4.126 -37.764 1.00 95.62 110 THR A O 1
ATOM 813 N N . VAL A 1 111 ? 25.806 6.292 -37.661 1.00 95.81 111 VAL A N 1
ATOM 814 C CA . VAL A 1 111 ? 25.167 6.214 -36.342 1.00 95.81 111 VAL A CA 1
ATOM 815 C C . VAL A 1 111 ? 23.736 5.704 -36.506 1.00 95.81 111 VAL A C 1
ATOM 817 O O . VAL A 1 111 ? 22.934 6.332 -37.194 1.00 95.81 111 VAL A O 1
ATOM 820 N N . CYS A 1 112 ? 23.418 4.572 -35.884 1.00 95.56 112 CYS A N 1
ATOM 821 C CA . CYS A 1 112 ? 22.066 4.016 -35.851 1.00 95.56 112 CYS A CA 1
ATOM 822 C C . CYS A 1 112 ? 21.238 4.619 -34.719 1.00 95.56 112 CYS A C 1
ATOM 824 O O . CYS A 1 112 ? 20.073 4.949 -34.919 1.00 95.56 112 CYS A O 1
ATOM 826 N N . ASP A 1 113 ? 21.836 4.728 -33.533 1.00 95.12 113 ASP A N 1
ATOM 827 C CA . ASP A 1 113 ? 21.162 5.232 -32.343 1.00 95.12 113 ASP A CA 1
ATOM 828 C C . ASP A 1 113 ? 22.171 5.840 -31.366 1.00 95.12 113 ASP A C 1
ATOM 830 O O . ASP A 1 113 ? 23.339 5.435 -31.322 1.00 95.12 113 ASP A O 1
ATOM 834 N N . VAL A 1 114 ? 21.700 6.798 -30.576 1.00 94.75 114 VAL A N 1
ATOM 835 C CA . VAL A 1 114 ? 22.425 7.388 -29.452 1.00 94.75 114 VAL A CA 1
ATOM 836 C C . VAL A 1 114 ? 21.434 7.498 -28.304 1.00 94.75 114 VAL A C 1
ATOM 838 O O . VAL A 1 114 ? 20.527 8.330 -28.318 1.00 94.75 114 VAL A O 1
ATOM 841 N N . VAL A 1 115 ? 21.605 6.642 -27.304 1.00 94.69 115 VAL A N 1
ATOM 842 C CA . VAL A 1 115 ? 20.679 6.522 -26.175 1.00 94.69 115 VAL A CA 1
ATOM 843 C C . VAL A 1 115 ? 21.411 6.678 -24.854 1.00 94.69 115 VAL A C 1
ATOM 845 O O . VAL A 1 115 ? 22.594 6.373 -24.736 1.00 94.69 115 VAL A O 1
ATOM 848 N N . LEU A 1 116 ? 20.693 7.153 -23.841 1.00 93.12 116 LEU A N 1
ATOM 849 C CA . LEU A 1 116 ? 21.184 7.233 -22.471 1.00 93.12 116 LEU A CA 1
ATOM 850 C C . LEU A 1 116 ? 20.554 6.094 -21.664 1.00 93.12 116 LEU A C 1
ATOM 852 O O . LEU A 1 116 ? 19.335 6.062 -21.484 1.00 93.12 116 LEU A O 1
ATOM 856 N N . LEU A 1 117 ? 21.373 5.153 -21.192 1.00 94.50 117 LEU A N 1
ATOM 857 C CA . LEU A 1 117 ? 20.920 3.947 -20.496 1.00 94.50 117 LEU A CA 1
ATOM 858 C C . LEU A 1 117 ? 21.447 3.885 -19.053 1.00 94.50 117 LEU A C 1
ATOM 860 O O . LEU A 1 117 ? 22.534 4.390 -18.757 1.00 94.50 117 LEU A O 1
ATOM 864 N N . PRO A 1 118 ? 20.692 3.271 -18.124 1.00 94.88 118 PRO A N 1
ATOM 865 C CA . PRO A 1 118 ? 21.127 3.120 -16.742 1.00 94.88 118 PRO A CA 1
ATOM 866 C C . PRO A 1 118 ? 22.294 2.127 -16.643 1.00 94.88 118 PRO A C 1
ATOM 868 O O . PRO A 1 118 ? 22.166 0.964 -17.022 1.00 94.88 118 PRO A O 1
ATOM 871 N N . GLY A 1 119 ? 23.426 2.571 -16.092 1.00 92.69 119 GLY A N 1
ATOM 872 C CA . GLY A 1 119 ? 24.557 1.702 -15.778 1.00 92.69 119 GLY A CA 1
ATOM 873 C C . GLY A 1 119 ? 24.410 0.975 -14.430 1.00 92.69 119 GLY A C 1
ATOM 874 O O . GLY A 1 119 ? 23.430 1.173 -13.701 1.00 92.69 119 GLY A O 1
ATOM 875 N N . PRO A 1 120 ? 25.396 0.139 -14.048 1.00 89.19 120 PRO A N 1
ATOM 876 C CA . PRO A 1 120 ? 25.416 -0.564 -12.765 1.00 89.19 120 PRO A CA 1
ATOM 877 C C . PRO A 1 120 ? 25.532 0.437 -11.605 1.00 89.19 120 PRO A C 1
ATOM 879 O O . PRO A 1 120 ? 26.615 0.914 -11.286 1.00 89.19 120 PRO A O 1
ATOM 882 N N . GLY A 1 121 ? 24.408 0.802 -10.993 1.00 88.88 121 GLY A N 1
ATOM 883 C CA . GLY A 1 121 ? 24.346 1.826 -9.940 1.00 88.88 121 GLY A CA 1
ATOM 884 C C . GLY A 1 121 ? 23.571 3.084 -10.328 1.00 88.88 121 GLY A C 1
ATOM 885 O O . GLY A 1 121 ? 23.482 4.012 -9.522 1.00 88.88 121 GLY A O 1
ATOM 886 N N . ALA A 1 122 ? 22.995 3.128 -11.531 1.00 94.62 122 ALA A N 1
ATOM 887 C CA . ALA A 1 122 ? 22.024 4.150 -11.887 1.00 94.62 122 ALA A CA 1
ATOM 888 C C . ALA A 1 122 ? 20.761 4.016 -11.026 1.00 94.62 122 ALA A C 1
ATOM 890 O O . ALA A 1 122 ? 20.258 2.915 -10.780 1.00 94.62 122 ALA A O 1
ATOM 891 N N . LEU A 1 123 ? 20.229 5.155 -10.585 1.00 90.81 123 LEU A N 1
ATOM 892 C CA . LEU A 1 123 ? 18.923 5.202 -9.940 1.00 90.81 123 LEU A CA 1
ATOM 893 C C . LEU A 1 123 ? 17.843 4.991 -11.002 1.00 90.81 123 LEU A C 1
ATOM 895 O O . LEU A 1 123 ? 17.636 5.845 -11.862 1.00 90.81 123 LEU A O 1
ATOM 899 N N . ILE A 1 124 ? 17.160 3.850 -10.925 1.00 91.75 124 ILE A N 1
ATOM 900 C CA . ILE A 1 124 ? 16.009 3.528 -11.767 1.00 91.75 124 ILE A CA 1
ATOM 901 C C . ILE A 1 124 ? 14.715 3.642 -10.956 1.00 91.75 124 ILE A C 1
ATOM 903 O O . ILE A 1 124 ? 14.700 3.290 -9.770 1.00 91.75 124 ILE A O 1
ATOM 907 N N . PRO A 1 125 ? 13.621 4.139 -11.561 1.00 86.75 125 PRO A N 1
ATOM 908 C CA . PRO A 1 125 ? 12.330 4.165 -10.893 1.00 86.75 125 PRO A CA 1
ATOM 909 C C . PRO A 1 125 ? 11.870 2.739 -10.573 1.00 86.75 125 PRO A C 1
ATOM 911 O O . PRO A 1 125 ? 12.221 1.778 -11.263 1.00 86.75 125 PRO A O 1
ATOM 914 N N . SER A 1 126 ? 11.049 2.598 -9.531 1.00 85.06 126 SER A N 1
ATOM 915 C CA . SER A 1 126 ? 10.378 1.326 -9.269 1.00 85.06 126 SER A CA 1
ATOM 916 C C . SER A 1 126 ? 9.473 0.948 -10.440 1.00 85.06 126 SER A C 1
ATOM 918 O O . SER A 1 126 ? 9.039 1.806 -11.213 1.00 85.06 126 SER A O 1
ATOM 920 N N . ALA A 1 127 ? 9.133 -0.338 -10.531 1.00 88.44 127 ALA A N 1
ATOM 921 C CA . ALA A 1 127 ? 8.150 -0.801 -11.497 1.00 88.44 127 ALA A CA 1
ATOM 922 C C . ALA A 1 127 ? 6.855 0.016 -11.380 1.00 88.44 127 ALA A C 1
ATOM 924 O O . ALA A 1 127 ? 6.414 0.369 -10.282 1.00 88.44 127 ALA A O 1
ATOM 925 N N . TRP A 1 128 ? 6.264 0.335 -12.528 1.00 90.62 128 TRP A N 1
ATOM 926 C CA . TRP A 1 128 ? 4.981 1.016 -12.569 1.00 90.62 128 TRP A CA 1
ATOM 927 C C . TRP A 1 128 ? 3.899 0.126 -11.946 1.00 90.62 128 TRP A C 1
ATOM 929 O O . TRP A 1 128 ? 3.804 -1.058 -12.261 1.00 90.62 128 TRP A O 1
ATOM 939 N N . VAL A 1 129 ? 3.078 0.716 -11.077 1.00 89.25 129 VAL A N 1
ATOM 940 C CA . VAL A 1 129 ? 1.968 0.044 -10.389 1.00 89.25 129 VAL A CA 1
ATOM 941 C C . VAL A 1 129 ? 0.641 0.616 -10.900 1.00 89.25 129 VAL A C 1
ATOM 943 O O . VAL A 1 129 ? 0.524 1.850 -10.949 1.00 89.25 129 VAL A O 1
ATOM 946 N N . PRO A 1 130 ? -0.358 -0.216 -11.262 1.00 87.88 130 PRO A N 1
ATOM 947 C CA . PRO A 1 130 ? -1.686 0.241 -11.664 1.00 87.88 130 PRO A CA 1
ATOM 948 C C . PRO A 1 130 ? -2.325 1.197 -10.656 1.00 87.88 130 PRO A C 1
ATOM 950 O O . PRO A 1 130 ? -2.184 1.035 -9.451 1.00 87.88 130 PRO A O 1
ATOM 953 N N . TRP A 1 131 ? -3.080 2.187 -11.141 1.00 83.38 131 TRP A N 1
ATOM 954 C CA . TRP A 1 131 ? -3.655 3.230 -10.280 1.00 83.38 131 TRP A CA 1
ATOM 955 C C . TRP A 1 131 ? -4.509 2.672 -9.128 1.00 83.38 131 TRP A C 1
ATOM 957 O O . TRP A 1 131 ? -4.429 3.192 -8.022 1.00 83.38 131 TRP A O 1
ATOM 967 N N . HIS A 1 132 ? -5.280 1.608 -9.372 1.00 82.06 132 HIS A N 1
ATOM 968 C CA . HIS A 1 132 ? -6.192 1.020 -8.387 1.00 82.06 132 HIS A CA 1
ATOM 969 C C . HIS A 1 132 ? -5.450 0.326 -7.237 1.00 82.06 132 HIS A C 1
ATOM 971 O O . HIS A 1 132 ? -5.949 0.296 -6.119 1.00 82.06 132 HIS A O 1
ATOM 977 N N . GLU A 1 133 ? -4.234 -0.163 -7.490 1.00 84.94 133 GLU A N 1
ATOM 978 C CA . GLU A 1 133 ? -3.343 -0.742 -6.478 1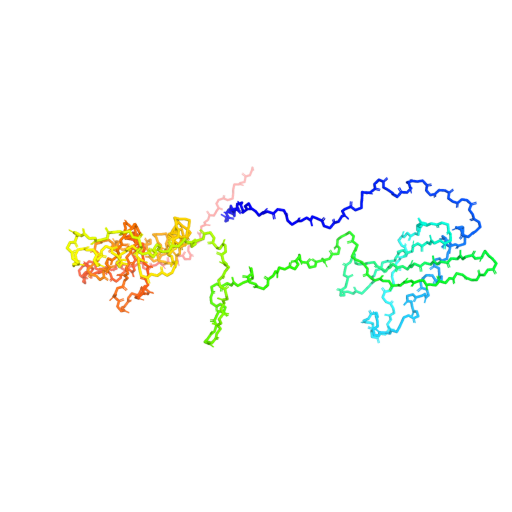.00 84.94 133 GLU A CA 1
ATOM 979 C C . GLU A 1 133 ? -2.592 0.336 -5.680 1.00 84.94 133 GLU A C 1
ATOM 981 O O . GLU A 1 133 ? -2.000 0.042 -4.644 1.00 84.94 133 GLU A O 1
ATOM 986 N N . ARG A 1 134 ? -2.610 1.595 -6.143 1.00 88.12 134 ARG A N 1
ATOM 987 C CA . ARG A 1 134 ? -1.969 2.722 -5.448 1.00 88.12 134 ARG A CA 1
ATOM 988 C C . ARG A 1 134 ? -2.883 3.419 -4.444 1.00 88.12 134 ARG A C 1
ATOM 990 O O . ARG A 1 134 ? -2.361 4.165 -3.623 1.00 88.12 134 ARG A O 1
ATOM 997 N N . LEU A 1 135 ? -4.196 3.190 -4.508 1.00 89.19 135 LEU A N 1
ATOM 998 C CA . LEU A 1 135 ? -5.167 3.859 -3.644 1.00 89.19 135 LEU A CA 1
ATOM 999 C C . LEU A 1 135 ? -4.926 3.544 -2.164 1.00 89.19 135 LEU A C 1
ATOM 1001 O O . LEU A 1 135 ? -4.840 2.383 -1.763 1.00 89.19 135 LEU A O 1
ATOM 1005 N N . GLN A 1 136 ? -4.873 4.593 -1.355 1.00 89.44 136 GLN A N 1
ATOM 1006 C CA . GLN A 1 136 ? -4.719 4.552 0.090 1.00 89.44 136 GLN A CA 1
ATOM 1007 C C . GLN A 1 136 ? -5.975 5.071 0.804 1.00 89.44 136 GLN A C 1
ATOM 1009 O O . GLN A 1 136 ? -6.784 5.810 0.227 1.00 89.44 136 GLN A O 1
ATOM 1014 N N . PRO A 1 137 ? -6.158 4.717 2.090 1.00 86.88 137 PRO A N 1
ATOM 1015 C CA . PRO A 1 137 ? -7.156 5.370 2.924 1.00 86.88 137 PRO A CA 1
ATOM 1016 C C . PRO A 1 137 ? -6.976 6.897 2.898 1.00 86.88 137 PRO A C 1
ATOM 1018 O O . PRO A 1 137 ? -5.904 7.401 3.218 1.00 86.88 137 PRO A O 1
ATOM 1021 N N . GLY A 1 138 ? -8.035 7.624 2.537 1.00 88.69 138 GLY A N 1
ATOM 1022 C CA . GLY A 1 138 ? -8.032 9.091 2.452 1.00 88.69 138 GLY A CA 1
ATOM 1023 C C . GLY A 1 138 ? -7.831 9.668 1.048 1.00 88.69 138 GLY A C 1
ATOM 1024 O O . GLY A 1 138 ? -8.027 10.868 0.875 1.00 88.69 138 GLY A O 1
ATOM 1025 N N . ASP A 1 139 ? -7.525 8.843 0.043 1.00 92.19 139 ASP A N 1
ATOM 1026 C CA . ASP A 1 139 ? -7.353 9.324 -1.338 1.00 92.19 139 ASP A CA 1
ATOM 1027 C C . ASP A 1 139 ? -8.671 9.736 -2.010 1.00 92.19 139 ASP A C 1
ATOM 1029 O O . ASP A 1 139 ? -8.662 10.506 -2.970 1.00 92.19 139 ASP A O 1
ATOM 1033 N N . LEU A 1 140 ? -9.806 9.238 -1.510 1.00 91.62 140 LEU A N 1
ATOM 1034 C CA . LEU A 1 140 ? -11.122 9.491 -2.092 1.00 91.62 140 LEU A CA 1
ATOM 1035 C C . LEU A 1 140 ? -11.667 10.860 -1.692 1.00 91.62 140 LEU A C 1
ATOM 1037 O O . LEU A 1 140 ? -11.736 11.209 -0.510 1.00 91.62 140 LEU A O 1
ATOM 1041 N N . ARG A 1 141 ? -12.121 11.610 -2.691 1.00 92.69 141 ARG A N 1
ATOM 1042 C CA . ARG A 1 141 ? -12.761 12.918 -2.567 1.00 92.69 141 ARG A CA 1
ATOM 1043 C C . ARG A 1 141 ? -14.260 12.822 -2.856 1.00 92.69 141 ARG A C 1
ATOM 1045 O O . ARG A 1 141 ? -14.726 11.844 -3.445 1.00 92.69 141 ARG A O 1
ATOM 1052 N N . PRO A 1 142 ? -15.047 13.845 -2.474 1.00 95.06 142 PRO A N 1
ATOM 1053 C CA . PRO A 1 142 ? -16.452 13.907 -2.854 1.00 95.06 142 PRO A CA 1
ATOM 1054 C C . PRO A 1 142 ? -16.627 13.790 -4.375 1.00 95.06 142 PRO A C 1
ATOM 1056 O O . PRO A 1 142 ? -16.086 14.600 -5.125 1.00 95.06 142 PRO A O 1
ATOM 1059 N N . GLY A 1 143 ? -17.397 12.792 -4.813 1.00 92.69 143 GLY A N 1
ATOM 1060 C CA . GLY A 1 143 ? -17.665 12.508 -6.227 1.00 92.69 143 GLY A CA 1
ATOM 1061 C C . GLY A 1 143 ? -16.811 11.395 -6.841 1.00 92.69 143 GLY A C 1
ATOM 1062 O O . GLY A 1 143 ? -17.160 10.916 -7.919 1.00 92.69 143 GLY A O 1
ATOM 1063 N N . ASP A 1 144 ? -15.755 10.937 -6.166 1.00 92.12 144 ASP A N 1
ATOM 1064 C CA . ASP A 1 144 ? -14.948 9.821 -6.659 1.00 92.12 144 ASP A CA 1
ATOM 1065 C C . ASP A 1 144 ? -15.726 8.500 -6.571 1.00 92.12 144 ASP A C 1
ATOM 1067 O O . ASP A 1 144 ? -16.327 8.170 -5.546 1.00 92.12 144 ASP A O 1
ATOM 1071 N N . VAL A 1 145 ? -15.683 7.717 -7.652 1.00 90.31 145 VAL A N 1
ATOM 1072 C CA . VAL A 1 145 ? -16.280 6.379 -7.721 1.00 90.31 145 VAL A CA 1
ATOM 1073 C C . VAL A 1 145 ? -15.186 5.380 -8.062 1.00 90.31 145 VAL A C 1
ATOM 1075 O O . VAL A 1 145 ? -14.663 5.371 -9.176 1.00 90.31 145 VAL A O 1
ATOM 1078 N N . VAL A 1 146 ? -14.848 4.520 -7.100 1.00 88.81 146 VAL A N 1
ATOM 1079 C CA . VAL A 1 146 ? -13.884 3.437 -7.311 1.00 88.81 146 VAL A CA 1
ATOM 1080 C C . VAL A 1 146 ? -14.639 2.159 -7.673 1.00 88.81 146 VAL A C 1
ATOM 1082 O O . VAL A 1 146 ? -15.392 1.649 -6.839 1.00 88.81 146 VAL A O 1
ATOM 1085 N N . PRO A 1 147 ? -14.458 1.613 -8.888 1.00 89.62 147 PRO A N 1
ATOM 1086 C CA . PRO A 1 147 ? -15.038 0.330 -9.243 1.00 89.62 147 PRO A CA 1
ATOM 1087 C C . PRO A 1 147 ? -14.458 -0.765 -8.348 1.00 89.62 147 PRO A C 1
ATOM 1089 O O . PRO A 1 147 ? -13.244 -0.894 -8.190 1.00 89.62 147 PRO A O 1
ATOM 1092 N N . THR A 1 148 ? -15.341 -1.569 -7.765 1.00 89.56 148 THR A N 1
ATOM 1093 C CA . THR A 1 148 ? -14.931 -2.751 -7.006 1.00 89.56 148 THR A CA 1
ATOM 1094 C C . THR A 1 148 ? -14.491 -3.843 -7.973 1.00 89.56 148 THR A C 1
ATOM 1096 O O . THR A 1 148 ? -15.166 -4.095 -8.971 1.00 89.56 148 THR A O 1
ATOM 1099 N N . ASN A 1 149 ? -13.373 -4.505 -7.674 1.00 88.75 149 ASN A N 1
ATOM 1100 C CA . ASN A 1 149 ? -12.942 -5.666 -8.440 1.00 88.75 149 ASN A CA 1
ATOM 1101 C C . ASN A 1 149 ? -14.000 -6.786 -8.307 1.00 88.75 149 ASN A C 1
ATOM 1103 O O . ASN A 1 149 ? -14.335 -7.156 -7.177 1.00 88.75 149 ASN A O 1
ATOM 1107 N N . PRO A 1 150 ? -14.536 -7.336 -9.417 1.00 89.31 150 PRO A N 1
ATOM 1108 C CA . PRO A 1 150 ? -15.489 -8.440 -9.367 1.00 89.31 150 PRO A CA 1
ATOM 1109 C C . PRO A 1 150 ? -15.003 -9.636 -8.544 1.00 89.31 150 PRO A C 1
ATOM 1111 O O . PRO A 1 150 ? -15.835 -10.246 -7.872 1.00 89.31 150 PRO A O 1
ATOM 1114 N N . ASP A 1 151 ? -13.690 -9.883 -8.537 1.00 90.62 151 ASP A N 1
ATOM 1115 C CA . ASP A 1 151 ? -13.018 -10.994 -7.857 1.00 90.62 151 ASP A CA 1
ATOM 1116 C C . ASP A 1 151 ? -12.326 -10.567 -6.542 1.00 90.62 151 ASP A C 1
ATOM 1118 O O . ASP A 1 151 ? -11.348 -11.188 -6.121 1.00 90.62 151 ASP A O 1
ATOM 1122 N N . ASP A 1 152 ? -12.778 -9.485 -5.891 1.00 92.00 152 ASP A N 1
ATOM 1123 C CA . ASP A 1 152 ? -12.221 -9.052 -4.599 1.00 92.00 152 ASP A CA 1
ATOM 1124 C C . ASP A 1 152 ? -12.422 -10.143 -3.522 1.00 92.00 152 ASP A C 1
ATOM 1126 O O . ASP A 1 152 ? -13.565 -10.421 -3.145 1.00 92.00 152 ASP A O 1
ATOM 1130 N N . PRO A 1 153 ? -11.344 -10.738 -2.970 1.00 92.62 153 PRO A N 1
ATOM 1131 C CA . PRO A 1 153 ? -11.445 -11.845 -2.016 1.00 92.62 153 PRO A CA 1
ATOM 1132 C C . PRO A 1 153 ? -12.081 -11.438 -0.681 1.00 92.62 153 PRO A C 1
ATOM 1134 O O . PRO A 1 153 ? -12.492 -12.299 0.102 1.00 92.62 153 PRO A O 1
ATOM 1137 N N . ARG A 1 154 ? -12.182 -10.134 -0.400 1.00 93.06 154 ARG A N 1
ATOM 1138 C CA . ARG A 1 154 ? -12.820 -9.603 0.812 1.00 93.06 154 ARG A CA 1
ATOM 1139 C C . ARG A 1 154 ? -14.343 -9.614 0.720 1.00 93.06 154 ARG A C 1
ATOM 1141 O O . ARG A 1 154 ? -15.009 -9.346 1.719 1.00 93.06 154 ARG A O 1
ATOM 1148 N N . LEU A 1 155 ? -14.902 -9.907 -0.453 1.00 92.56 155 LEU A N 1
ATOM 1149 C CA . LEU A 1 155 ? -16.336 -9.907 -0.703 1.00 92.56 155 LEU A CA 1
ATOM 1150 C C . LEU A 1 155 ? -16.817 -11.294 -1.127 1.00 92.56 155 LEU A C 1
ATOM 1152 O O . LEU A 1 155 ? -16.178 -11.990 -1.908 1.00 92.56 155 LEU A O 1
ATOM 1156 N N . VAL A 1 156 ? -17.986 -11.679 -0.624 1.00 88.19 156 VAL A N 1
ATOM 1157 C CA . VAL A 1 156 ? -18.740 -12.858 -1.070 1.00 88.19 156 VAL A CA 1
ATOM 1158 C C . VAL A 1 156 ? -20.168 -12.439 -1.415 1.00 88.19 156 VAL A C 1
ATOM 1160 O O . VAL A 1 156 ? -20.641 -11.427 -0.885 1.00 88.19 156 VAL A O 1
ATOM 1163 N N . PRO A 1 157 ? -20.876 -13.173 -2.292 1.00 84.62 157 PRO A N 1
ATOM 1164 C CA . PRO A 1 157 ? -22.290 -12.922 -2.546 1.00 84.62 157 PRO A CA 1
ATOM 1165 C C . PRO A 1 157 ? -23.086 -12.915 -1.238 1.00 84.62 157 PRO A C 1
ATOM 1167 O O . PRO A 1 157 ? -22.922 -13.808 -0.408 1.00 84.62 157 PRO A O 1
ATOM 1170 N N . GLY A 1 158 ? -23.958 -11.926 -1.057 1.00 75.56 158 GLY A N 1
ATOM 1171 C CA . GLY A 1 158 ? -24.775 -11.781 0.153 1.00 75.56 158 GLY A CA 1
ATOM 1172 C C . GLY A 1 158 ? -25.975 -12.727 0.230 1.00 75.56 158 GLY A C 1
ATOM 1173 O O . GLY A 1 158 ? -26.854 -12.480 1.035 1.00 75.56 158 GLY A O 1
ATOM 1174 N N . TYR A 1 159 ? -26.002 -13.780 -0.599 1.00 62.59 159 TYR A N 1
ATOM 1175 C CA . TYR A 1 159 ? -27.101 -14.729 -0.820 1.00 62.59 159 TYR A CA 1
ATOM 1176 C C . TYR A 1 159 ? -28.464 -14.043 -1.023 1.00 62.59 159 TYR A C 1
ATOM 1178 O O . TYR A 1 159 ? -29.191 -13.741 -0.081 1.00 62.59 159 TYR A O 1
ATOM 1186 N N . THR A 1 160 ? -28.841 -13.841 -2.288 1.00 49.22 160 THR A N 1
ATOM 1187 C CA . THR A 1 160 ? -30.235 -13.584 -2.670 1.00 49.22 160 THR A CA 1
ATOM 1188 C C . THR A 1 160 ? -31.077 -14.770 -2.208 1.00 49.22 160 THR A C 1
ATOM 1190 O O . THR A 1 160 ? -30.858 -15.890 -2.668 1.00 49.22 160 THR A O 1
ATOM 1193 N N . GLY A 1 161 ? -31.994 -14.541 -1.270 1.00 46.91 161 GLY A N 1
ATOM 1194 C CA . GLY A 1 161 ? -32.886 -15.558 -0.720 1.00 46.91 161 GLY A CA 1
ATOM 1195 C C . GLY A 1 161 ? -33.833 -16.166 -1.756 1.00 46.91 161 GLY A C 1
ATOM 1196 O O . GLY A 1 161 ? -35.013 -15.841 -1.778 1.00 46.91 161 GLY A O 1
ATOM 1197 N N . GLU A 1 162 ? -33.338 -17.095 -2.567 1.00 42.94 162 GLU A N 1
ATOM 1198 C CA . GLU A 1 162 ? -34.148 -18.101 -3.258 1.00 42.94 162 GLU A CA 1
ATOM 1199 C C . GLU A 1 162 ? -33.911 -19.450 -2.575 1.00 42.94 162 GLU A C 1
ATOM 1201 O O . GLU A 1 162 ? -33.232 -20.346 -3.069 1.00 42.94 162 GLU A O 1
ATOM 1206 N N . GLY A 1 163 ? -34.416 -19.562 -1.354 1.00 41.94 163 GLY A N 1
ATOM 1207 C CA . GLY A 1 163 ? -34.529 -20.824 -0.639 1.00 41.94 163 GLY A CA 1
ATOM 1208 C C . GLY A 1 163 ? -35.747 -20.723 0.258 1.00 41.94 163 GLY A C 1
ATOM 1209 O O . GLY A 1 163 ? -35.738 -19.902 1.168 1.00 41.94 163 GLY A O 1
ATOM 1210 N N . ASP A 1 164 ? -36.789 -21.488 -0.071 1.00 45.03 164 ASP A N 1
ATOM 1211 C CA . ASP A 1 164 ? -38.084 -21.609 0.610 1.00 45.03 164 ASP A CA 1
ATOM 1212 C C . ASP A 1 164 ? -38.099 -21.116 2.071 1.00 45.03 164 ASP A C 1
ATOM 1214 O O . ASP A 1 164 ? -37.900 -21.882 3.012 1.00 45.03 164 ASP A O 1
ATOM 1218 N N . ILE A 1 165 ? -38.434 -19.840 2.280 1.00 48.00 165 ILE A N 1
ATOM 1219 C CA . ILE A 1 165 ? -38.832 -19.295 3.593 1.00 48.00 165 ILE A CA 1
ATOM 1220 C C . ILE A 1 165 ? -40.323 -19.537 3.869 1.00 48.00 165 ILE A C 1
ATOM 1222 O O . ILE A 1 165 ? -40.974 -18.797 4.603 1.00 48.00 165 ILE A O 1
ATOM 1226 N N . ALA A 1 166 ? -40.892 -20.586 3.275 1.00 44.59 166 ALA A N 1
ATOM 1227 C CA . ALA A 1 166 ? -42.265 -20.999 3.512 1.00 44.59 166 ALA A CA 1
ATOM 1228 C C . ALA A 1 166 ? -42.371 -21.702 4.879 1.00 44.59 166 ALA A C 1
ATOM 1230 O O . ALA A 1 166 ? -42.476 -22.925 4.949 1.00 44.59 166 ALA A O 1
ATOM 1231 N N . GLY A 1 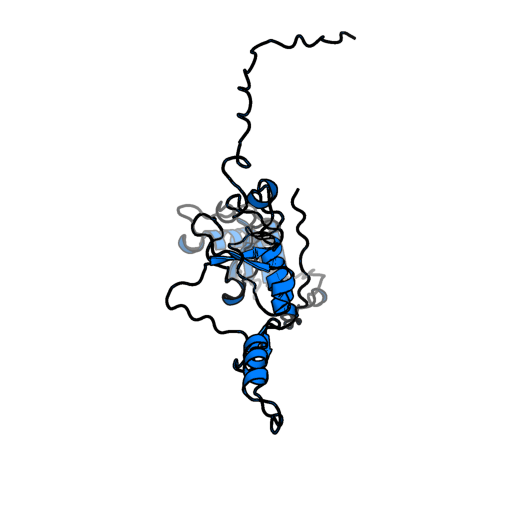167 ? -42.322 -20.940 5.978 1.00 50.19 167 GLY A N 1
ATOM 1232 C CA . GLY A 1 167 ? -42.692 -21.465 7.300 1.00 50.19 167 GLY A CA 1
ATOM 1233 C C . GLY A 1 167 ? -42.038 -20.846 8.535 1.00 50.19 167 GLY A C 1
ATOM 1234 O O . GLY A 1 167 ? -42.364 -21.277 9.638 1.00 50.19 167 GLY A O 1
ATOM 1235 N N . THR A 1 168 ? -41.141 -19.872 8.400 1.00 51.41 168 THR A N 1
ATOM 1236 C CA . THR A 1 168 ? -40.479 -19.223 9.545 1.00 51.41 168 THR A CA 1
ATOM 1237 C C . THR A 1 168 ? -41.079 -17.838 9.804 1.00 51.41 168 THR A C 1
ATOM 1239 O O . THR A 1 168 ? -41.345 -17.097 8.864 1.00 51.41 168 THR A O 1
ATOM 1242 N N . ASP A 1 169 ? -41.312 -17.507 11.078 1.00 56.50 169 ASP A N 1
ATOM 1243 C CA . ASP A 1 169 ? -41.947 -16.256 11.522 1.00 56.50 169 ASP A CA 1
ATOM 1244 C C . ASP A 1 169 ? -41.186 -15.033 10.964 1.00 56.50 169 ASP A C 1
ATOM 1246 O O . ASP A 1 169 ? -39.976 -14.892 11.184 1.00 56.50 169 ASP A O 1
ATOM 1250 N N . GLU A 1 170 ? -41.875 -14.170 10.206 1.00 53.59 170 GLU A N 1
ATOM 1251 C CA . GLU A 1 170 ? -41.260 -13.115 9.375 1.00 53.59 170 GLU A CA 1
ATOM 1252 C C . GLU A 1 170 ? -40.385 -12.140 10.183 1.00 53.59 170 GLU A C 1
ATOM 1254 O O . GLU A 1 170 ? -39.367 -11.648 9.687 1.00 53.59 170 GLU A O 1
ATOM 1259 N N . ASP A 1 171 ? -40.737 -11.892 11.446 1.00 53.34 171 ASP A N 1
ATOM 1260 C CA . ASP A 1 171 ? -40.014 -10.959 12.311 1.00 53.34 171 ASP A CA 1
ATOM 1261 C C . ASP A 1 171 ? -38.675 -11.514 12.823 1.00 53.34 171 ASP A C 1
ATOM 1263 O O . ASP A 1 171 ? -37.699 -10.766 12.888 1.00 53.34 171 ASP A O 1
ATOM 1267 N N . GLN A 1 172 ? -38.577 -12.820 13.101 1.00 52.69 172 GLN A N 1
ATOM 1268 C CA . GLN A 1 172 ? -37.321 -13.447 13.547 1.00 52.69 172 GLN A CA 1
ATOM 1269 C C . GLN A 1 172 ? -36.335 -13.630 12.388 1.00 52.69 172 GLN A C 1
ATOM 1271 O O . GLN A 1 172 ? -35.121 -13.512 12.564 1.00 52.69 172 GLN A O 1
ATOM 1276 N N . LEU A 1 173 ? -36.850 -13.876 11.180 1.00 52.84 173 LEU A N 1
ATOM 1277 C CA . LEU A 1 173 ? -36.024 -13.928 9.978 1.00 52.84 173 LEU A CA 1
ATOM 1278 C C . LEU A 1 173 ? -35.459 -12.557 9.626 1.00 52.84 173 LEU A C 1
ATOM 1280 O O . LEU A 1 173 ? -34.302 -12.480 9.236 1.00 52.84 173 LEU A O 1
ATOM 1284 N N . ARG A 1 174 ? -36.230 -11.475 9.777 1.00 52.00 174 ARG A N 1
ATOM 1285 C CA . ARG A 1 174 ? -35.807 -10.125 9.375 1.00 52.00 174 ARG A CA 1
ATOM 1286 C C . ARG A 1 174 ? -34.601 -9.603 10.162 1.00 52.00 174 ARG A C 1
ATOM 1288 O O . ARG A 1 174 ? -33.728 -8.973 9.568 1.00 52.00 174 ARG A O 1
ATOM 1295 N N . GLU A 1 175 ? -34.522 -9.896 11.457 1.00 49.41 175 GLU A N 1
ATOM 1296 C CA . GLU A 1 175 ? -33.383 -9.519 12.306 1.00 49.41 175 GLU A CA 1
ATOM 1297 C C . GLU A 1 175 ? -32.108 -10.281 11.906 1.00 49.41 175 GLU A C 1
ATOM 1299 O O . GLU A 1 175 ? -31.062 -9.677 11.671 1.00 49.41 175 GLU A O 1
ATOM 1304 N N . VAL A 1 176 ? -32.222 -11.595 11.690 1.00 51.94 176 VAL A N 1
ATOM 1305 C CA . VAL A 1 176 ? -31.115 -12.450 11.2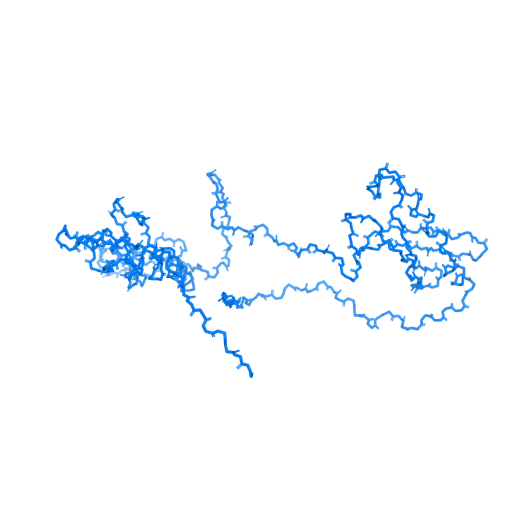28 1.00 51.94 176 VAL A CA 1
ATOM 1306 C C . VAL A 1 176 ? -30.696 -12.109 9.790 1.00 51.94 176 VAL A C 1
ATOM 1308 O O . VAL A 1 176 ? -29.510 -12.089 9.476 1.00 51.94 176 VAL A O 1
ATOM 1311 N N . VAL A 1 177 ? -31.648 -11.779 8.915 1.00 54.69 177 VAL A N 1
ATOM 1312 C CA . VAL A 1 177 ? -31.430 -11.331 7.527 1.00 54.69 177 VAL A CA 1
ATOM 1313 C C . VAL A 1 177 ? -30.667 -10.012 7.480 1.00 54.69 177 VAL A C 1
ATOM 1315 O O . VAL A 1 177 ? -29.769 -9.857 6.650 1.00 54.69 177 VAL A O 1
ATOM 1318 N N . TRP A 1 178 ? -30.973 -9.081 8.382 1.00 53.66 178 TRP A N 1
ATOM 1319 C CA . TRP A 1 178 ? -30.262 -7.810 8.485 1.00 53.66 178 TRP A CA 1
ATOM 1320 C C . TRP A 1 178 ? -28.849 -7.980 9.062 1.00 53.66 178 TRP A C 1
ATOM 1322 O O . TRP A 1 178 ? -27.887 -7.495 8.463 1.00 53.66 178 TRP A O 1
ATOM 1332 N N . GLU A 1 179 ? -28.709 -8.736 10.155 1.00 54.94 179 GLU A N 1
ATOM 1333 C CA . GLU A 1 179 ? -27.420 -9.060 10.792 1.00 54.94 179 GLU A CA 1
ATOM 1334 C C . GLU A 1 179 ? -26.470 -9.825 9.849 1.00 54.94 179 GLU A C 1
ATOM 1336 O O . GLU A 1 179 ? -25.260 -9.585 9.841 1.00 54.94 179 GLU A O 1
ATOM 1341 N N . LEU A 1 180 ? -27.003 -10.718 9.007 1.00 58.84 180 LEU A N 1
ATOM 1342 C CA . LEU A 1 180 ? -26.224 -11.494 8.030 1.00 58.84 180 LEU A CA 1
ATOM 1343 C C . LEU A 1 180 ? -26.015 -10.770 6.690 1.00 58.84 180 LEU A C 1
ATOM 1345 O O . LEU A 1 180 ? -25.223 -11.228 5.864 1.00 58.84 180 LEU A O 1
ATOM 1349 N N . GLY A 1 181 ? -26.691 -9.640 6.465 1.00 60.72 181 GLY A N 1
ATOM 1350 C CA . GLY A 1 181 ? -26.590 -8.867 5.228 1.00 60.72 181 GLY A CA 1
ATOM 1351 C C . G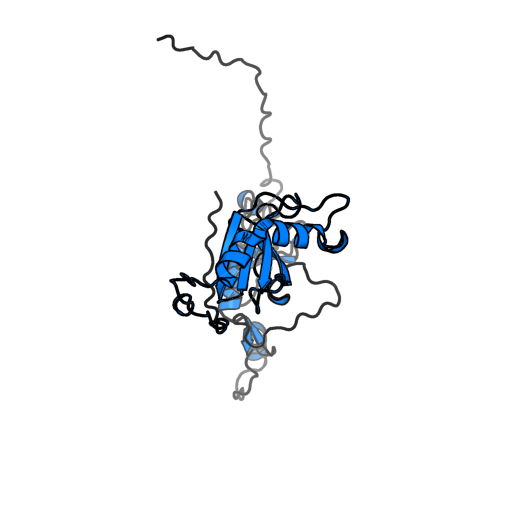LY A 1 181 ? -27.293 -9.499 4.021 1.00 60.72 181 GLY A C 1
ATOM 1352 O O . GLY A 1 181 ? -26.947 -9.162 2.890 1.00 60.72 181 GLY A O 1
ATOM 1353 N N . LEU A 1 182 ? -28.312 -10.336 4.253 1.00 60.31 182 LEU A N 1
ATOM 1354 C CA . LEU A 1 182 ? -29.123 -11.055 3.252 1.00 60.31 182 LEU A CA 1
ATOM 1355 C C . LEU A 1 182 ? -30.005 -10.139 2.360 1.00 60.31 182 LEU A C 1
ATOM 1357 O O . LEU A 1 182 ? -30.851 -10.611 1.607 1.00 60.31 182 LEU A O 1
ATOM 1361 N N . GLY A 1 183 ? -29.807 -8.817 2.426 1.00 67.56 183 GLY A N 1
ATOM 1362 C CA . GLY A 1 183 ? -30.382 -7.812 1.518 1.00 67.56 183 GLY A CA 1
ATOM 1363 C C . GLY A 1 183 ? -29.345 -7.074 0.657 1.00 67.56 183 GLY A C 1
ATOM 1364 O O . GLY A 1 183 ? -29.698 -6.144 -0.067 1.00 67.56 183 GLY A O 1
ATOM 1365 N N . ARG A 1 184 ? -28.060 -7.439 0.750 1.00 77.75 184 ARG A N 1
ATOM 1366 C CA . ARG A 1 184 ? -26.956 -6.812 0.005 1.00 77.75 184 ARG A CA 1
ATOM 1367 C C . ARG A 1 184 ? -26.464 -7.766 -1.075 1.00 77.75 184 ARG A C 1
ATOM 1369 O O . ARG A 1 184 ? -26.290 -8.947 -0.815 1.00 77.75 184 ARG A O 1
ATOM 1376 N N . GLU A 1 185 ? -26.151 -7.247 -2.262 1.00 83.06 185 GLU A N 1
ATOM 1377 C CA . GLU A 1 185 ? -25.591 -8.064 -3.354 1.00 83.06 185 GLU A CA 1
ATOM 1378 C C . GLU A 1 185 ? -24.310 -8.797 -2.915 1.00 83.06 185 GLU A C 1
ATOM 1380 O O . GLU A 1 185 ? -24.098 -9.968 -3.236 1.00 83.06 185 GLU A O 1
ATOM 1385 N N . ARG A 1 186 ? -23.463 -8.117 -2.133 1.00 86.31 186 ARG A N 1
ATOM 1386 C CA . ARG A 1 186 ? -22.217 -8.654 -1.580 1.00 86.31 186 ARG A CA 1
ATOM 1387 C C . ARG A 1 186 ? -22.034 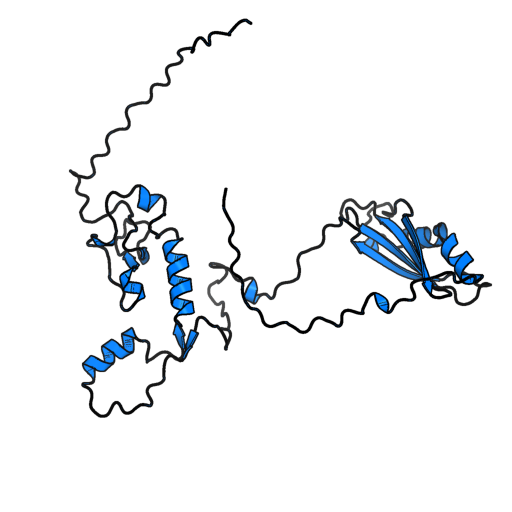-8.233 -0.124 1.00 86.31 186 ARG A C 1
ATOM 1389 O O . ARG A 1 186 ? -22.376 -7.109 0.259 1.00 86.31 186 ARG A O 1
ATOM 1396 N N . VAL A 1 187 ? -21.441 -9.122 0.667 1.00 87.62 187 VAL A N 1
ATOM 1397 C CA . VAL A 1 187 ? -21.090 -8.919 2.082 1.00 87.62 187 VAL A CA 1
ATOM 1398 C C . VAL A 1 187 ? -19.620 -9.267 2.323 1.00 87.62 187 VAL A C 1
ATOM 1400 O O . VAL A 1 187 ? -18.976 -9.879 1.471 1.00 87.62 187 VAL A O 1
ATOM 1403 N N . LEU A 1 188 ? -19.072 -8.872 3.479 1.00 89.38 188 LEU A N 1
ATOM 1404 C CA . LEU A 1 188 ? -17.695 -9.221 3.840 1.00 89.38 188 LEU A CA 1
ATOM 1405 C C . LEU A 1 188 ? -17.533 -10.738 3.963 1.00 89.38 188 LEU A C 1
ATOM 1407 O O . LEU A 1 188 ? -18.252 -11.391 4.733 1.00 89.38 188 LEU A O 1
ATOM 1411 N N . SER A 1 189 ? -16.543 -11.256 3.241 1.00 89.44 189 SER A N 1
ATOM 1412 C CA . SER A 1 189 ? -16.033 -12.616 3.383 1.00 89.44 189 SER A CA 1
ATOM 1413 C C . SER A 1 189 ? -15.328 -12.794 4.737 1.00 89.44 189 SER A C 1
ATOM 1415 O O . SER A 1 189 ? -15.035 -11.798 5.404 1.00 89.44 189 SER A O 1
ATOM 1417 N N . PRO A 1 190 ? -15.014 -14.033 5.155 1.00 87.69 190 PRO A N 1
ATOM 1418 C CA . PRO A 1 190 ? -14.161 -14.268 6.320 1.00 87.69 190 PRO A CA 1
ATOM 1419 C C . PRO A 1 190 ? -12.836 -13.497 6.240 1.00 87.69 190 PRO A C 1
ATOM 1421 O O . PRO A 1 190 ? -12.527 -12.739 7.149 1.00 87.69 190 PRO A O 1
ATOM 1424 N N . THR A 1 191 ? -12.141 -13.558 5.097 1.00 92.88 191 THR A N 1
ATOM 1425 C CA . THR A 1 191 ? -10.905 -12.792 4.859 1.00 92.88 191 THR A CA 1
ATOM 1426 C C . THR A 1 191 ? -11.121 -11.289 5.013 1.00 92.88 191 THR A C 1
ATOM 1428 O O . THR A 1 191 ? -10.329 -10.617 5.659 1.00 92.88 191 THR A O 1
ATOM 1431 N N . GLY A 1 192 ? -12.223 -10.748 4.486 1.00 94.25 192 GLY A N 1
ATOM 1432 C CA . GLY A 1 192 ? -12.533 -9.327 4.641 1.00 94.25 192 GLY A CA 1
ATOM 1433 C C . GLY A 1 192 ? -12.805 -8.908 6.092 1.00 94.25 192 GLY A C 1
ATOM 1434 O O . GLY A 1 192 ? -12.532 -7.762 6.453 1.00 94.25 192 GLY A O 1
ATOM 1435 N N . ARG A 1 193 ? -13.339 -9.811 6.926 1.00 92.44 193 ARG A N 1
ATOM 1436 C CA . ARG A 1 193 ? -13.547 -9.568 8.364 1.00 92.44 193 ARG A CA 1
ATOM 1437 C C . ARG A 1 193 ? -12.236 -9.635 9.130 1.00 92.44 193 ARG A C 1
ATOM 1439 O O . ARG A 1 193 ? -12.007 -8.752 9.949 1.00 92.44 193 ARG A O 1
ATOM 1446 N N . ASP A 1 194 ? -11.397 -10.621 8.831 1.00 94.75 194 ASP A N 1
ATOM 1447 C CA . ASP A 1 194 ? -10.076 -10.778 9.444 1.00 94.75 194 ASP A CA 1
ATOM 1448 C C . ASP A 1 194 ? -9.197 -9.556 9.124 1.00 94.75 194 ASP A C 1
ATOM 1450 O O . ASP A 1 194 ? -8.728 -8.882 10.038 1.00 94.75 194 ASP A O 1
ATOM 1454 N N . ASP A 1 195 ? -9.119 -9.153 7.849 1.00 95.88 195 ASP A N 1
ATOM 1455 C CA . ASP A 1 195 ? -8.391 -7.951 7.413 1.00 95.88 195 ASP A CA 1
ATOM 1456 C C . ASP A 1 195 ? -8.898 -6.671 8.106 1.00 95.88 195 ASP A C 1
ATOM 1458 O O . ASP A 1 195 ? -8.142 -5.732 8.371 1.00 95.88 195 ASP A O 1
ATOM 1462 N N . ALA A 1 196 ? -10.208 -6.569 8.358 1.00 95.56 196 ALA A N 1
ATOM 1463 C CA . ALA A 1 196 ? -10.777 -5.436 9.081 1.00 95.56 196 ALA A CA 1
ATOM 1464 C C . ALA A 1 196 ? -10.425 -5.484 10.573 1.00 95.56 196 ALA A C 1
ATOM 1466 O O . ALA A 1 196 ? -10.030 -4.456 11.127 1.00 95.56 196 ALA A O 1
ATOM 1467 N N . ALA A 1 197 ? -10.542 -6.657 11.197 1.00 96.44 197 ALA A N 1
ATOM 1468 C CA . ALA A 1 197 ? -10.229 -6.873 12.601 1.00 96.44 197 ALA A CA 1
ATOM 1469 C C . ALA A 1 197 ? -8.756 -6.570 12.900 1.00 96.44 197 ALA A C 1
ATOM 1471 O O . ALA A 1 197 ? -8.483 -5.820 13.838 1.00 96.44 197 ALA A O 1
ATOM 1472 N N . ASP A 1 198 ? -7.831 -7.057 12.073 1.00 96.81 198 ASP A N 1
ATOM 1473 C CA . ASP A 1 198 ? -6.396 -6.800 12.221 1.00 96.81 198 ASP A CA 1
ATOM 1474 C C . ASP A 1 198 ? -6.102 -5.295 12.165 1.00 96.81 198 ASP A C 1
ATOM 1476 O O . ASP A 1 198 ? -5.512 -4.732 13.089 1.00 96.81 198 ASP A O 1
ATOM 1480 N N . ARG A 1 199 ? -6.626 -4.589 11.151 1.00 95.94 199 ARG A N 1
ATOM 1481 C CA . ARG A 1 199 ? -6.446 -3.130 11.036 1.00 95.94 199 ARG A CA 1
ATOM 1482 C C . ARG A 1 199 ? -7.041 -2.352 12.208 1.00 95.94 199 ARG A C 1
ATOM 1484 O O . ARG A 1 199 ? -6.520 -1.292 12.549 1.00 95.94 199 ARG A O 1
ATOM 1491 N N . TRP A 1 200 ? -8.153 -2.805 12.783 1.00 96.50 200 TRP A N 1
ATOM 1492 C CA . TRP A 1 200 ? -8.765 -2.142 13.938 1.00 96.50 200 TRP A CA 1
ATOM 1493 C C . TRP A 1 200 ? -8.016 -2.437 15.241 1.00 96.50 200 TRP A C 1
ATOM 1495 O O . TRP A 1 200 ? -7.896 -1.539 16.071 1.00 96.50 200 TRP A O 1
ATOM 1505 N N . GLN A 1 201 ? -7.465 -3.642 15.405 1.00 96.69 201 GLN A N 1
ATOM 1506 C CA . GLN A 1 201 ? -6.629 -4.000 16.558 1.00 96.69 201 GLN A CA 1
ATOM 1507 C C . GLN A 1 201 ? -5.289 -3.269 16.555 1.00 96.69 201 GLN A C 1
ATOM 1509 O O . GLN A 1 201 ? -4.826 -2.834 17.604 1.00 96.69 201 GLN A O 1
ATOM 1514 N N . GLU A 1 202 ? -4.676 -3.107 15.387 1.00 96.56 202 GLU A N 1
ATOM 1515 C CA . GLU A 1 202 ? -3.404 -2.392 15.236 1.00 96.56 202 GLU A CA 1
ATOM 1516 C C . GLU A 1 202 ? -3.586 -0.869 15.110 1.00 96.56 202 GLU A C 1
ATOM 1518 O O . GLU A 1 202 ? -2.617 -0.108 15.133 1.00 96.56 202 GLU A O 1
ATOM 1523 N N . GLY A 1 203 ? -4.831 -0.414 14.950 1.00 94.94 203 GLY A N 1
ATOM 1524 C CA . GLY A 1 203 ? -5.179 0.983 14.734 1.00 94.94 203 GLY A CA 1
ATOM 1525 C C . GLY A 1 203 ? -5.097 1.853 15.991 1.00 94.94 203 GLY A C 1
ATOM 1526 O O . GLY A 1 203 ? -4.872 1.396 17.109 1.00 94.94 203 GLY A O 1
ATOM 1527 N N . SER A 1 204 ? -5.365 3.149 15.817 1.00 95.12 204 SER A N 1
ATOM 1528 C CA . SER A 1 204 ? -5.377 4.132 16.913 1.00 95.12 204 SER A CA 1
ATOM 1529 C C . SER A 1 204 ? -6.486 3.912 17.948 1.00 95.12 204 SER A C 1
ATOM 1531 O O . SER A 1 204 ? -6.439 4.494 19.025 1.00 95.12 204 SER A O 1
ATOM 1533 N N . THR A 1 205 ? -7.477 3.076 17.640 1.00 96.50 205 THR A N 1
ATOM 1534 C CA . THR A 1 205 ? -8.545 2.651 18.556 1.00 96.50 205 THR A CA 1
ATOM 1535 C C . THR A 1 205 ? -8.392 1.194 19.009 1.00 96.50 205 THR A C 1
ATOM 1537 O O . THR A 1 205 ? -9.344 0.587 19.510 1.00 96.50 205 THR A O 1
ATOM 1540 N N . GLY A 1 206 ? -7.197 0.628 18.828 1.00 97.06 206 GLY A N 1
ATOM 1541 C CA . GLY A 1 206 ? -6.816 -0.704 19.280 1.00 97.06 206 GLY A CA 1
ATOM 1542 C C . GLY A 1 206 ? -6.302 -0.735 20.727 1.00 97.06 206 GLY A C 1
ATOM 1543 O O . GLY A 1 206 ? -5.996 0.308 21.306 1.00 97.06 206 GLY A O 1
ATOM 1544 N N . PRO A 1 207 ? -6.160 -1.925 21.334 1.00 95.81 207 PRO A N 1
ATOM 1545 C CA . PRO A 1 207 ? -5.726 -2.084 22.727 1.00 95.81 207 PRO A CA 1
ATOM 1546 C C . PRO A 1 207 ? -4.316 -1.544 22.999 1.00 95.81 207 PRO A C 1
ATOM 1548 O O . PRO A 1 207 ? -4.000 -1.166 24.124 1.00 95.81 207 PRO A O 1
ATOM 1551 N N . ASP A 1 208 ? -3.466 -1.502 21.973 1.00 95.69 208 ASP A N 1
ATOM 155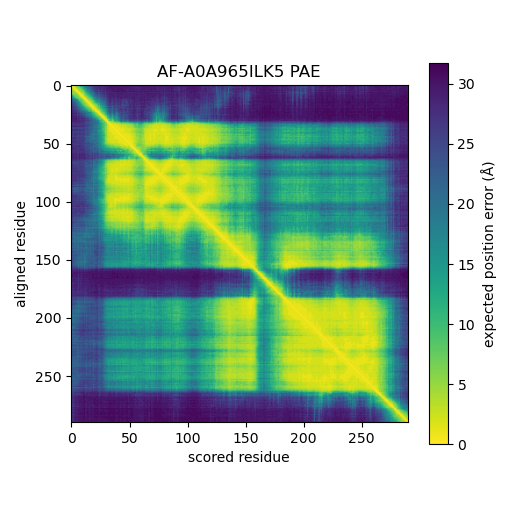2 C CA . ASP A 1 208 ? -2.069 -1.089 22.089 1.00 95.69 208 ASP A CA 1
ATOM 1553 C C . ASP A 1 208 ? -1.821 0.402 21.841 1.00 95.69 208 ASP A C 1
ATOM 1555 O O . ASP A 1 208 ? -0.672 0.854 21.969 1.00 95.69 208 ASP A O 1
ATOM 1559 N N . ALA A 1 209 ? -2.874 1.159 21.515 1.00 95.56 209 ALA A N 1
ATOM 1560 C CA . ALA A 1 209 ? -2.799 2.596 21.299 1.00 95.56 209 ALA A CA 1
ATOM 1561 C C . ALA A 1 209 ? -2.236 3.322 22.543 1.00 95.56 209 ALA A C 1
ATOM 1563 O O . ALA A 1 209 ? -2.511 2.908 23.676 1.00 95.56 209 ALA A O 1
ATOM 1564 N N . PRO A 1 210 ? -1.457 4.408 22.375 1.00 93.75 210 PRO A N 1
ATOM 1565 C CA . PRO A 1 210 ? -0.879 5.149 23.498 1.00 93.75 210 PRO A CA 1
ATOM 1566 C C . PRO A 1 210 ? -1.915 5.591 24.536 1.00 93.75 210 PRO A C 1
ATOM 1568 O O . PRO A 1 210 ? -1.653 5.502 25.737 1.00 93.75 210 PRO A O 1
ATOM 1571 N N . GLU A 1 211 ? -3.092 6.022 24.082 1.00 91.06 211 GLU A N 1
ATOM 1572 C CA . GLU A 1 211 ? -4.215 6.421 24.928 1.00 91.06 211 GLU A CA 1
ATOM 1573 C C . GLU A 1 211 ? -4.784 5.226 25.702 1.00 91.06 211 GLU A C 1
ATOM 1575 O O . GLU A 1 211 ? -5.042 5.341 26.899 1.00 91.06 211 GLU A O 1
ATOM 1580 N N . ALA A 1 212 ? -4.900 4.060 25.057 1.00 94.06 212 ALA A N 1
ATOM 1581 C CA . ALA A 1 212 ? -5.395 2.839 25.689 1.00 94.06 212 ALA A CA 1
ATOM 1582 C C . ALA A 1 212 ? -4.489 2.370 26.829 1.00 94.06 212 ALA A C 1
ATOM 1584 O O . ALA A 1 212 ? -4.984 1.954 27.873 1.00 94.06 212 ALA A O 1
ATOM 1585 N N . LYS A 1 213 ? -3.168 2.512 26.670 1.00 92.50 213 LYS A N 1
ATOM 1586 C CA . LYS A 1 213 ? -2.176 2.148 27.697 1.00 92.50 213 LYS A CA 1
ATOM 1587 C C . LYS A 1 213 ? -2.199 3.056 28.923 1.00 92.50 213 LYS A C 1
ATOM 1589 O O . LYS A 1 213 ? -1.767 2.642 29.994 1.00 92.50 213 LYS A O 1
ATOM 1594 N N . GLN A 1 214 ? -2.663 4.291 28.760 1.00 89.88 214 GLN A N 1
ATOM 1595 C CA . GLN A 1 214 ? -2.748 5.285 29.834 1.00 89.88 214 GLN A CA 1
ATOM 1596 C C . GLN A 1 214 ? -4.140 5.328 30.466 1.00 89.88 214 GLN A C 1
ATOM 1598 O O . GLN A 1 214 ? -4.310 5.822 31.581 1.00 89.88 214 GLN A O 1
ATOM 1603 N N . ALA A 1 215 ? -5.145 4.825 29.754 1.00 92.00 215 ALA A N 1
ATOM 1604 C CA . ALA A 1 215 ? -6.507 4.811 30.232 1.00 92.00 215 ALA A CA 1
ATOM 1605 C C . ALA A 1 215 ? -6.673 3.804 31.387 1.00 92.00 215 ALA A C 1
ATOM 1607 O O . ALA A 1 215 ? -6.250 2.655 31.286 1.00 92.00 215 ALA A O 1
ATOM 1608 N N . PRO A 1 216 ? -7.350 4.196 32.476 1.00 89.06 216 PRO A N 1
ATOM 1609 C CA . PRO A 1 216 ? -7.515 3.340 33.650 1.00 89.06 216 PRO A CA 1
ATOM 1610 C C . PRO A 1 216 ? -8.520 2.196 33.450 1.00 89.06 216 PRO A C 1
ATOM 1612 O O . PRO A 1 216 ? -8.514 1.245 34.227 1.00 89.06 216 PRO A O 1
ATOM 1615 N N . LEU A 1 217 ? -9.420 2.300 32.463 1.00 94.50 217 LEU A N 1
ATOM 1616 C CA . LEU A 1 217 ? -10.497 1.337 32.226 1.00 94.50 217 LEU A CA 1
ATOM 1617 C C . LEU A 1 217 ? -10.730 1.096 30.724 1.00 94.50 217 LEU A C 1
ATOM 1619 O O . LEU A 1 217 ? -10.676 2.056 29.943 1.00 94.50 217 LEU A O 1
ATOM 1623 N N . PRO A 1 218 ? -11.032 -0.156 30.329 1.00 95.88 218 PRO A N 1
ATOM 1624 C CA . PRO A 1 218 ? -11.294 -0.532 28.945 1.00 95.88 218 PRO A CA 1
ATOM 1625 C C . PRO A 1 218 ? -12.733 -0.214 28.517 1.00 95.88 218 PRO A C 1
ATOM 1627 O O . PRO A 1 218 ? -13.638 -0.063 29.337 1.00 95.88 218 PRO A O 1
ATOM 1630 N N . CYS A 1 219 ? -12.970 -0.171 27.209 1.00 96.94 219 CYS A N 1
ATOM 1631 C CA . CYS A 1 219 ? -14.265 0.135 26.613 1.00 96.94 219 CYS A CA 1
ATOM 1632 C C . CYS A 1 219 ? -15.338 -0.904 26.970 1.00 96.94 219 CYS A C 1
ATOM 1634 O O . CYS A 1 219 ? -16.501 -0.535 27.116 1.00 96.94 219 CYS A O 1
ATOM 1636 N N . LEU A 1 220 ? -14.950 -2.165 27.192 1.00 96.81 220 LEU A N 1
ATOM 1637 C CA . LEU A 1 220 ? -15.839 -3.273 27.554 1.00 96.81 220 LEU A CA 1
ATOM 1638 C C . LEU A 1 220 ? -16.774 -2.957 28.735 1.00 96.81 220 LEU A C 1
ATOM 1640 O O . LEU A 1 220 ? -17.915 -3.410 28.745 1.00 96.81 220 LEU A O 1
ATOM 1644 N N . SER A 1 221 ? -16.307 -2.182 29.719 1.00 96.19 221 SER A N 1
ATOM 1645 C CA . SER A 1 221 ? -17.090 -1.780 30.899 1.00 96.19 221 SER A CA 1
ATOM 1646 C C . SER A 1 221 ? -17.708 -0.380 30.801 1.00 96.19 221 SER A C 1
ATOM 1648 O O . SER A 1 221 ? -18.271 0.111 31.779 1.00 96.19 221 SER A O 1
ATOM 1650 N N . CYS A 1 222 ? -17.568 0.303 29.665 1.00 97.00 222 CYS A N 1
ATOM 1651 C CA . CYS A 1 222 ? -17.962 1.700 29.519 1.00 97.00 222 CYS A CA 1
ATOM 1652 C C . CYS A 1 222 ? -19.445 1.825 29.163 1.00 97.00 222 CYS A C 1
ATOM 1654 O O . CYS A 1 222 ? -19.909 1.224 28.202 1.00 97.00 222 CYS A O 1
ATOM 1656 N N . GLY A 1 223 ? -20.181 2.693 29.858 1.00 97.38 223 GLY A N 1
ATOM 1657 C CA . GLY A 1 223 ? -21.594 2.963 29.567 1.00 97.38 223 GLY A CA 1
ATOM 1658 C C . GLY A 1 223 ? -21.850 3.704 28.247 1.00 97.38 223 GLY A C 1
ATOM 1659 O O . GLY A 1 223 ? -22.986 3.754 27.793 1.00 97.38 223 GLY A O 1
ATOM 1660 N N . PHE A 1 224 ? -20.812 4.270 27.617 1.00 97.94 224 PHE A N 1
ATOM 1661 C CA . PHE A 1 224 ? -20.896 4.904 26.290 1.00 97.94 224 PHE A CA 1
ATOM 1662 C C . PHE A 1 224 ? -20.568 3.948 25.133 1.00 97.94 224 PHE A C 1
ATOM 1664 O O . PHE A 1 224 ? -20.461 4.379 23.982 1.00 97.94 224 PHE A O 1
ATOM 1671 N N . MET A 1 225 ? -20.328 2.674 25.441 1.00 97.81 225 MET A N 1
ATOM 1672 C CA . MET A 1 225 ? -20.063 1.634 24.457 1.00 97.81 225 MET A CA 1
ATOM 1673 C C . MET A 1 225 ? -21.377 1.201 23.801 1.00 97.81 225 MET A C 1
ATOM 1675 O O . MET A 1 225 ? -22.325 0.816 24.485 1.00 97.81 225 MET A O 1
ATOM 1679 N N . VAL A 1 226 ? -21.429 1.269 22.472 1.00 97.88 226 VAL A N 1
ATOM 1680 C CA . VAL A 1 226 ? -22.542 0.764 21.666 1.00 97.88 226 VAL A CA 1
ATOM 1681 C C . VAL A 1 226 ? -22.116 -0.571 21.048 1.00 97.88 226 VAL A C 1
ATOM 1683 O O . VAL A 1 226 ? -21.146 -0.591 20.282 1.00 97.88 226 VAL A O 1
ATOM 1686 N N . PRO A 1 227 ? -22.800 -1.687 21.360 1.00 94.50 227 PRO A N 1
ATOM 1687 C CA . PRO A 1 227 ? -22.418 -2.998 20.849 1.00 94.50 227 PRO A CA 1
ATOM 1688 C C . PRO A 1 227 ? -22.616 -3.086 19.330 1.00 94.50 227 PRO A C 1
ATOM 1690 O O . PRO A 1 227 ? -23.547 -2.501 18.775 1.00 94.50 227 PRO A O 1
ATOM 1693 N N . ILE A 1 228 ? -21.742 -3.843 18.665 1.00 91.06 228 ILE A N 1
ATOM 1694 C CA . ILE A 1 228 ? -21.877 -4.213 17.250 1.00 91.06 228 ILE A CA 1
ATOM 1695 C C . ILE A 1 228 ? -22.388 -5.659 17.187 1.00 91.06 228 ILE A C 1
ATOM 1697 O O . ILE A 1 228 ? -21.989 -6.489 18.002 1.00 91.06 228 ILE A O 1
ATOM 1701 N N . GLY A 1 229 ? -23.262 -5.965 16.228 1.00 83.94 229 GLY A N 1
ATOM 1702 C CA . GLY A 1 229 ? -23.748 -7.321 15.973 1.00 83.94 229 GLY A CA 1
ATOM 1703 C C . GLY A 1 229 ? -22.694 -8.271 15.378 1.00 83.94 229 GLY A C 1
ATOM 1704 O O . GLY A 1 229 ? -21.592 -7.878 14.974 1.00 83.94 229 GLY A O 1
ATOM 1705 N N . GLY A 1 230 ? -23.042 -9.554 15.304 1.00 82.31 230 GLY A N 1
ATOM 1706 C CA . GLY A 1 230 ? -22.220 -10.595 14.680 1.00 82.31 230 GLY A CA 1
ATOM 1707 C C . GLY A 1 230 ? -20.844 -10.871 15.319 1.00 82.31 230 GLY A C 1
ATOM 1708 O O . GLY A 1 230 ? -20.576 -10.601 16.489 1.00 82.31 230 GLY A O 1
ATOM 1709 N N . GLN A 1 231 ? -19.949 -11.476 14.527 1.00 85.38 231 GLN A N 1
ATOM 1710 C CA . GLN A 1 231 ? -18.639 -11.971 14.987 1.00 85.38 231 GLN A CA 1
ATOM 1711 C C . GLN A 1 231 ? -17.662 -10.853 15.374 1.00 85.38 231 GLN A C 1
ATOM 1713 O O . GLN A 1 231 ? -16.904 -11.009 16.325 1.00 85.38 231 GLN A O 1
ATOM 1718 N N . LEU A 1 232 ? -17.692 -9.715 14.672 1.00 91.38 232 LEU A N 1
ATOM 1719 C CA . LEU A 1 232 ? -16.835 -8.569 14.999 1.00 91.38 232 LEU A CA 1
ATOM 1720 C C . LEU A 1 232 ? -17.212 -7.962 16.362 1.00 91.38 232 LEU A C 1
ATOM 1722 O O . LEU A 1 232 ? -16.332 -7.529 17.103 1.00 91.38 232 LEU A O 1
ATOM 1726 N N . GLY A 1 233 ? -18.492 -8.022 16.740 1.00 93.06 233 GLY A N 1
ATOM 1727 C CA . GLY A 1 233 ? -18.987 -7.578 18.045 1.00 93.06 233 GLY A CA 1
ATOM 1728 C C . GLY A 1 233 ? -18.375 -8.287 19.255 1.00 93.06 233 GLY A C 1
ATOM 1729 O O . GLY A 1 233 ? -18.436 -7.774 20.366 1.00 93.06 233 GLY A O 1
ATOM 1730 N N . GLN A 1 234 ? -17.738 -9.446 19.058 1.00 91.81 234 GLN A N 1
ATOM 1731 C CA . GLN A 1 234 ? -17.063 -10.173 20.138 1.00 91.81 234 GLN A CA 1
ATOM 1732 C C . GLN A 1 234 ? -15.775 -9.486 20.614 1.00 91.81 234 GLN A C 1
ATOM 1734 O O . GLN A 1 234 ? -15.265 -9.825 21.679 1.00 91.81 234 GLN A O 1
ATOM 1739 N N . ASN A 1 235 ? -15.234 -8.544 19.835 1.00 95.75 235 ASN A N 1
ATOM 1740 C CA . ASN A 1 235 ? -13.976 -7.867 20.147 1.00 95.75 235 ASN A CA 1
ATOM 1741 C C . ASN A 1 235 ? -13.991 -6.356 19.857 1.00 95.75 235 ASN A C 1
ATOM 1743 O O . ASN A 1 235 ? -13.077 -5.643 20.274 1.00 95.75 235 ASN A O 1
ATOM 1747 N N . PHE A 1 236 ? -15.030 -5.848 19.189 1.00 98.06 236 PHE A N 1
ATOM 1748 C CA . PHE A 1 236 ? -15.160 -4.434 18.847 1.00 98.06 236 PHE A CA 1
ATOM 1749 C C . PHE A 1 236 ? -16.542 -3.872 19.182 1.00 98.06 236 PHE A C 1
ATOM 1751 O O . PHE A 1 236 ? -17.543 -4.585 19.181 1.00 98.06 236 PHE A O 1
ATOM 1758 N N . ALA A 1 237 ? -16.586 -2.563 19.410 1.00 97.69 237 ALA A N 1
ATOM 1759 C CA . ALA A 1 237 ? -17.797 -1.784 19.646 1.00 97.69 237 ALA A CA 1
ATOM 1760 C C . ALA A 1 237 ? -17.693 -0.398 18.984 1.00 97.69 237 ALA A C 1
ATOM 1762 O O . ALA A 1 237 ? -16.663 -0.069 18.395 1.00 97.69 237 ALA A O 1
ATOM 1763 N N . ILE A 1 238 ? -18.737 0.428 19.073 1.00 98.25 238 ILE A N 1
ATOM 1764 C CA . ILE A 1 238 ? -18.705 1.842 18.664 1.00 98.25 238 ILE A CA 1
ATOM 1765 C C . ILE A 1 238 ? -18.681 2.721 19.918 1.00 98.25 238 ILE A C 1
ATOM 1767 O O . ILE A 1 238 ? -19.424 2.479 20.868 1.00 98.25 238 ILE A O 1
ATOM 1771 N N . CYS A 1 239 ? -17.840 3.755 19.936 1.00 97.94 239 CYS A N 1
ATOM 1772 C CA . CYS A 1 239 ? -17.863 4.752 21.008 1.00 97.94 239 CYS A CA 1
ATOM 1773 C C . CYS A 1 239 ? -18.884 5.855 20.691 1.00 97.94 239 CYS A C 1
ATOM 1775 O O . CYS A 1 239 ? -18.846 6.421 19.603 1.00 97.94 239 CYS A O 1
ATOM 1777 N N . ALA A 1 240 ? -19.760 6.174 21.647 1.00 98.31 240 ALA A N 1
ATOM 1778 C CA . ALA A 1 240 ? -20.753 7.250 21.533 1.00 98.31 240 ALA A CA 1
ATOM 1779 C C . ALA A 1 240 ? -20.507 8.410 22.518 1.00 98.31 240 ALA A C 1
ATOM 1781 O O . ALA A 1 240 ? -21.430 9.141 22.882 1.00 98.31 240 ALA A O 1
ATOM 1782 N N . ASN A 1 241 ? -19.281 8.536 23.036 1.00 97.19 241 ASN A N 1
ATOM 1783 C CA . ASN A 1 241 ? -18.941 9.611 23.957 1.00 97.19 241 ASN A CA 1
ATOM 1784 C C . ASN A 1 241 ? -18.326 10.793 23.203 1.00 97.19 241 ASN A C 1
ATOM 1786 O O . ASN A 1 241 ? -17.165 10.717 22.819 1.00 97.19 241 ASN A O 1
ATOM 1790 N N . ILE A 1 242 ? -19.048 11.911 23.111 1.00 97.06 242 ILE A N 1
ATOM 1791 C CA . ILE A 1 242 ? -18.626 13.122 22.384 1.00 97.06 242 ILE A CA 1
ATOM 1792 C C . ILE A 1 242 ? -17.268 13.697 22.821 1.00 97.06 242 ILE A C 1
ATOM 1794 O O . ILE A 1 242 ? -16.582 14.334 22.026 1.00 97.06 242 ILE A O 1
ATOM 1798 N N . ILE A 1 243 ? -16.857 13.493 24.078 1.00 95.00 243 ILE A N 1
ATOM 1799 C CA . ILE A 1 243 ? -15.551 13.974 24.565 1.00 95.00 243 ILE A CA 1
ATOM 1800 C C . ILE A 1 243 ? -14.409 12.982 24.301 1.00 95.00 243 ILE A C 1
ATOM 1802 O O . ILE A 1 243 ? -13.245 13.311 24.525 1.00 95.00 243 ILE A O 1
ATOM 1806 N N . SER A 1 244 ? -14.719 11.765 23.849 1.00 95.31 244 SER A N 1
ATOM 1807 C CA . SER A 1 244 ? -13.717 10.775 23.466 1.00 95.31 244 SER A CA 1
ATOM 1808 C C . SER A 1 244 ? -13.134 11.118 22.092 1.00 95.31 244 SER A C 1
ATOM 1810 O O . SER A 1 244 ? -13.889 11.386 21.157 1.00 95.31 244 SER A O 1
ATOM 1812 N N . PRO A 1 245 ? -11.812 10.986 21.882 1.00 94.12 245 PRO A N 1
ATOM 1813 C CA . PRO A 1 245 ? -11.220 11.077 20.543 1.00 94.12 245 PRO A CA 1
ATOM 1814 C C . PRO A 1 245 ? -11.705 9.966 19.588 1.00 94.12 245 PRO A C 1
ATOM 1816 O O . PRO A 1 245 ? -11.443 10.015 18.378 1.00 94.12 245 PRO A O 1
ATOM 1819 N N . ALA A 1 246 ? -12.386 8.949 20.126 1.00 96.62 246 ALA A N 1
ATOM 1820 C CA . ALA A 1 246 ? -12.947 7.831 19.387 1.00 96.62 246 ALA A CA 1
ATOM 1821 C C . ALA A 1 246 ? -14.461 7.939 19.124 1.00 96.62 246 ALA A C 1
ATOM 1823 O O . ALA A 1 246 ? -15.026 6.971 18.622 1.00 96.62 246 ALA A O 1
ATOM 1824 N N . ASP A 1 247 ? -15.113 9.067 19.435 1.00 97.75 247 ASP A N 1
ATOM 1825 C CA . ASP A 1 247 ? -16.546 9.255 19.163 1.00 97.75 247 ASP A CA 1
ATOM 1826 C C . ASP A 1 247 ? -16.910 8.917 17.705 1.00 97.75 247 ASP A C 1
ATOM 1828 O O . ASP A 1 247 ? -16.225 9.332 16.763 1.00 97.75 247 ASP A O 1
ATOM 1832 N N . GLY A 1 248 ? -17.954 8.108 17.522 1.00 97.38 248 GLY A N 1
ATOM 1833 C CA . GLY A 1 248 ? -18.418 7.630 16.219 1.00 97.38 248 GLY A CA 1
ATOM 1834 C C . GLY A 1 248 ? -17.492 6.630 15.511 1.00 97.38 248 GLY A C 1
ATOM 1835 O O . GLY A 1 248 ? -17.733 6.304 14.348 1.00 97.38 248 GLY A O 1
ATOM 1836 N N . LYS A 1 249 ? -16.432 6.136 16.166 1.00 96.81 249 LYS A N 1
ATOM 1837 C CA . LYS A 1 249 ? -15.477 5.173 15.586 1.00 96.81 249 LYS A CA 1
ATOM 1838 C C . LYS A 1 249 ? -15.659 3.775 16.165 1.00 96.81 249 LYS A C 1
ATOM 1840 O O . LYS A 1 249 ? -16.099 3.605 17.301 1.00 96.81 249 LYS A O 1
ATOM 1845 N N . VAL A 1 250 ? -15.241 2.778 15.384 1.00 97.56 250 VAL A N 1
ATOM 1846 C CA . VAL A 1 250 ? -15.054 1.410 15.875 1.00 97.56 250 VAL A CA 1
ATOM 1847 C C . VAL A 1 250 ? -13.844 1.375 16.810 1.00 97.56 250 VAL A C 1
ATOM 1849 O O . VAL A 1 250 ? -12.774 1.894 16.478 1.00 97.56 250 VAL A O 1
ATOM 1852 N N . VAL A 1 251 ? -14.021 0.774 17.980 1.00 97.75 251 VAL A N 1
ATOM 1853 C CA . VAL A 1 251 ? -13.027 0.650 19.049 1.00 97.75 251 VAL A CA 1
ATOM 1854 C C . VAL A 1 251 ? -12.896 -0.805 19.475 1.00 97.75 251 VAL A C 1
ATOM 1856 O O . VAL A 1 251 ? -13.883 -1.540 19.485 1.00 97.75 251 VAL A O 1
ATOM 1859 N N . SER A 1 252 ? -11.690 -1.225 19.851 1.00 98.06 252 SER A N 1
ATOM 1860 C CA . SER A 1 252 ? -11.498 -2.511 20.528 1.00 98.06 252 SER A CA 1
ATOM 1861 C C . SER A 1 252 ? -12.202 -2.503 21.887 1.00 98.06 252 SER A C 1
ATOM 1863 O O . SER A 1 252 ? -12.197 -1.490 22.588 1.00 98.06 252 SER A O 1
ATOM 1865 N N . LEU A 1 253 ? -12.762 -3.634 22.318 1.00 97.44 253 LEU A N 1
ATOM 1866 C CA . LEU A 1 253 ? -13.335 -3.757 23.666 1.00 97.44 253 LEU A CA 1
ATOM 1867 C C . LEU A 1 253 ? -12.279 -3.532 24.761 1.00 97.44 253 LEU A C 1
ATOM 1869 O O . LEU A 1 253 ? -12.610 -3.101 25.864 1.00 97.44 253 LEU A O 1
ATOM 1873 N N . SER A 1 254 ? -11.003 -3.746 24.443 1.00 96.25 254 SER A N 1
ATOM 1874 C CA . SER A 1 254 ? -9.870 -3.477 25.332 1.00 96.25 254 SER A CA 1
ATOM 1875 C C . SER A 1 254 ? -9.252 -2.083 25.152 1.00 96.25 254 SER A C 1
ATOM 1877 O O . SER A 1 254 ? -8.320 -1.743 25.873 1.00 96.25 254 SER A O 1
ATOM 1879 N N . PHE A 1 255 ? -9.757 -1.258 24.230 1.00 97.50 255 PHE A N 1
ATOM 1880 C CA . PHE A 1 255 ? -9.327 0.135 24.079 1.00 97.50 255 PHE A CA 1
ATOM 1881 C C . PHE A 1 255 ? -9.766 0.979 25.278 1.00 97.50 255 PHE A C 1
ATOM 1883 O O . PHE A 1 255 ? -10.846 0.770 25.820 1.00 97.50 255 PHE A O 1
ATOM 1890 N N . GLY A 1 256 ? -8.986 1.991 25.649 1.00 95.56 256 GLY A N 1
ATOM 1891 C CA . GLY A 1 256 ? -9.380 2.985 26.643 1.00 95.56 256 GLY A CA 1
ATOM 1892 C C . GLY A 1 256 ? -9.095 4.402 26.147 1.00 95.56 256 GLY A C 1
ATOM 1893 O O . GLY A 1 256 ? -8.065 4.659 25.537 1.00 95.56 256 GLY A O 1
ATOM 1894 N N . CYS A 1 257 ? -10.016 5.335 26.402 1.00 94.00 257 CYS A N 1
ATOM 1895 C CA . CYS A 1 257 ? -9.912 6.726 25.930 1.00 94.00 257 CYS A CA 1
ATOM 1896 C C . CYS A 1 257 ? -9.698 7.758 27.049 1.00 94.00 257 CYS A C 1
ATOM 1898 O O . CYS A 1 257 ? -9.648 8.953 26.779 1.00 94.00 257 CYS A O 1
ATOM 1900 N N . GLY A 1 258 ? -9.666 7.328 28.315 1.00 91.56 258 GLY A N 1
ATOM 1901 C CA . GLY A 1 258 ? -9.631 8.215 29.487 1.00 91.56 258 GLY A CA 1
ATOM 1902 C C . GLY A 1 258 ? -10.984 8.844 29.863 1.00 91.56 258 GLY A C 1
ATOM 1903 O O . GLY A 1 258 ? -11.198 9.159 31.029 1.00 91.56 258 GLY A O 1
ATOM 1904 N N . ALA A 1 259 ? -11.938 8.934 28.933 1.00 94.19 259 ALA A N 1
ATOM 1905 C CA . ALA A 1 259 ? -13.294 9.447 29.161 1.00 94.19 259 ALA A CA 1
ATOM 1906 C C . ALA A 1 259 ? -14.319 8.331 29.464 1.00 94.19 259 ALA A C 1
ATOM 1908 O O . ALA A 1 259 ? -15.412 8.281 28.896 1.00 94.19 259 ALA A O 1
ATOM 1909 N N . HIS A 1 260 ? -13.948 7.382 30.323 1.00 95.44 260 HIS A N 1
ATOM 1910 C CA . HIS A 1 260 ? -14.792 6.236 30.669 1.00 95.44 260 HIS A CA 1
ATOM 1911 C C . HIS A 1 260 ? -15.910 6.641 31.652 1.00 95.44 260 HIS A C 1
ATOM 1913 O O . HIS A 1 260 ? -15.660 7.405 32.582 1.00 95.44 260 HIS A O 1
ATOM 1919 N N . SER A 1 261 ? -17.130 6.106 31.488 1.00 94.94 261 SER A N 1
ATOM 1920 C CA . SER A 1 261 ? -18.322 6.509 32.270 1.00 94.94 261 SER A CA 1
ATOM 1921 C C . SER A 1 261 ? -18.153 6.366 33.789 1.00 94.94 261 SER A C 1
ATOM 1923 O O . SER A 1 261 ? -18.666 7.170 34.556 1.00 94.94 261 SER A O 1
ATOM 1925 N N . GLU A 1 262 ? -17.396 5.355 34.217 1.00 92.31 262 GLU A N 1
ATOM 1926 C CA . GLU A 1 262 ? -17.124 5.060 35.633 1.00 92.31 262 GLU A CA 1
ATOM 1927 C C . GLU A 1 262 ? -15.975 5.863 36.271 1.00 92.31 262 GLU A C 1
ATOM 1929 O O . GLU A 1 262 ? -15.656 5.649 37.451 1.00 92.31 262 GLU A O 1
ATOM 1934 N N . ILE A 1 263 ? -15.330 6.769 35.524 1.00 86.44 263 ILE A N 1
ATOM 1935 C CA . ILE A 1 263 ? -14.278 7.649 36.049 1.00 86.44 263 ILE A CA 1
ATOM 1936 C C . ILE A 1 263 ? -14.926 8.894 36.648 1.00 86.44 263 ILE A C 1
ATOM 1938 O O . ILE A 1 263 ? -15.209 9.884 35.981 1.00 86.44 263 ILE A O 1
ATOM 1942 N N . THR A 1 264 ? -15.171 8.822 37.953 1.00 80.81 264 THR A N 1
ATOM 1943 C CA . THR A 1 264 ? -15.692 9.926 38.760 1.00 80.81 264 THR A CA 1
ATOM 1944 C C . THR A 1 264 ? -14.564 10.846 39.225 1.00 80.81 264 THR A C 1
ATOM 1946 O O . THR A 1 264 ? -13.416 10.418 39.323 1.00 80.81 264 THR A O 1
ATOM 1949 N N . ALA A 1 265 ? -14.885 12.084 39.614 1.00 72.81 265 ALA A N 1
ATOM 1950 C CA . ALA A 1 265 ? -13.904 13.057 40.118 1.00 72.81 265 ALA A CA 1
ATOM 1951 C C . ALA A 1 265 ? -13.036 12.527 41.284 1.00 72.81 265 ALA A C 1
ATOM 1953 O O . ALA A 1 265 ? -11.874 12.891 41.431 1.00 72.81 265 ALA A O 1
ATOM 1954 N N . SER A 1 266 ? -13.585 11.626 42.103 1.00 64.88 266 SER A N 1
ATOM 1955 C CA . SER A 1 266 ? -12.853 10.943 43.176 1.00 64.88 266 SER A CA 1
ATOM 1956 C C . SER A 1 266 ? -11.838 9.908 42.676 1.00 64.88 266 SER A C 1
ATOM 1958 O O . SER A 1 266 ? -10.831 9.676 43.337 1.00 64.88 266 SER A O 1
ATOM 1960 N N . LYS A 1 267 ? -12.095 9.283 41.522 1.00 63.38 267 LYS A N 1
ATOM 1961 C CA . LYS A 1 267 ? -11.219 8.299 40.867 1.00 63.38 267 LYS A CA 1
ATOM 1962 C C . LYS A 1 267 ? -10.260 8.945 39.864 1.00 63.38 267 LYS A C 1
ATOM 1964 O O . LYS A 1 267 ? -9.259 8.336 39.512 1.00 63.38 267 LYS A O 1
ATOM 1969 N N . SER A 1 268 ? -10.547 10.167 39.415 1.00 59.56 268 SER A N 1
ATOM 1970 C CA . SER A 1 268 ? -9.736 10.917 38.453 1.00 59.56 268 SER A CA 1
ATOM 1971 C C . SER A 1 268 ? -8.592 11.704 39.096 1.00 59.56 268 SER A C 1
ATOM 1973 O O . SER A 1 268 ? -8.027 12.579 38.441 1.00 59.56 268 SER A O 1
ATOM 1975 N N . ALA A 1 269 ? -8.289 11.478 40.378 1.00 57.16 269 ALA A N 1
ATOM 1976 C CA . ALA A 1 269 ? -7.241 12.204 41.080 1.00 57.16 269 ALA A CA 1
ATOM 1977 C C . ALA A 1 269 ? -5.875 11.882 40.453 1.00 57.16 269 ALA A C 1
ATOM 1979 O O . ALA A 1 269 ? -5.206 10.922 40.830 1.00 57.16 269 ALA A O 1
ATOM 1980 N N . SER A 1 270 ? -5.466 12.702 39.484 1.00 59.47 270 SER A N 1
ATOM 1981 C CA . SER A 1 270 ? -4.085 12.778 39.031 1.00 59.47 270 SER A CA 1
ATOM 1982 C C . SER A 1 270 ? -3.246 13.093 40.258 1.00 59.47 270 SER A C 1
ATOM 1984 O O . SER A 1 270 ? -3.407 14.160 40.854 1.00 59.47 270 SER A O 1
ATOM 1986 N N . GLN A 1 271 ? -2.348 12.189 40.647 1.00 58.75 271 GLN A N 1
ATOM 1987 C CA . GLN A 1 271 ? -1.279 12.620 41.532 1.00 58.75 271 GLN A CA 1
ATOM 1988 C C . GLN A 1 271 ? -0.505 13.706 40.779 1.00 58.75 271 GLN A C 1
ATOM 1990 O O . GLN A 1 271 ? -0.149 13.485 39.617 1.00 58.75 271 GLN A O 1
ATOM 1995 N N . PRO A 1 272 ? -0.300 14.898 41.362 1.00 58.47 272 PRO A N 1
ATOM 1996 C CA . PRO A 1 272 ? 0.623 15.844 40.770 1.00 58.47 272 PRO A CA 1
ATOM 1997 C C . PRO A 1 272 ? 1.969 15.128 40.687 1.00 58.47 272 PRO A C 1
ATOM 1999 O O . PRO A 1 272 ? 2.473 14.638 41.699 1.00 58.47 272 PRO A O 1
ATOM 2002 N N . VAL A 1 273 ? 2.516 15.012 39.476 1.00 62.09 273 VAL A N 1
ATOM 2003 C CA . VAL A 1 273 ? 3.897 14.564 39.311 1.00 62.09 273 VAL A CA 1
ATOM 2004 C C . VAL A 1 273 ? 4.723 15.540 40.136 1.00 62.09 273 VAL A C 1
ATOM 2006 O O . VAL A 1 273 ? 4.666 16.747 39.893 1.00 62.09 273 VAL A O 1
ATOM 2009 N N . GLY A 1 274 ? 5.383 15.037 41.183 1.00 62.84 274 GLY A N 1
ATOM 2010 C CA . GLY A 1 274 ? 6.213 15.870 42.042 1.00 62.84 274 GLY A CA 1
ATOM 2011 C C . GLY A 1 274 ? 7.172 16.668 41.168 1.00 62.84 274 GLY A C 1
ATOM 2012 O O . GLY A 1 274 ? 7.718 16.122 40.210 1.00 62.84 274 GLY A O 1
ATOM 2013 N N . THR A 1 275 ? 7.319 17.962 41.449 1.00 68.25 275 THR A N 1
ATOM 2014 C CA . THR A 1 275 ? 8.236 18.830 40.711 1.00 68.25 275 THR A CA 1
ATOM 2015 C C . THR A 1 275 ? 9.602 18.155 40.661 1.00 68.25 275 THR A C 1
ATOM 2017 O O . THR A 1 275 ? 10.241 17.986 41.699 1.00 68.25 275 THR A O 1
ATOM 2020 N N . ILE A 1 276 ? 10.036 17.741 39.469 1.00 64.06 276 ILE A N 1
ATOM 2021 C CA . ILE A 1 276 ? 11.403 17.276 39.255 1.00 64.06 276 ILE A CA 1
ATOM 2022 C C . ILE A 1 276 ? 12.262 18.530 39.361 1.00 64.06 276 ILE A C 1
ATOM 2024 O O . ILE A 1 276 ? 12.296 19.355 38.449 1.00 64.06 276 ILE A O 1
ATOM 2028 N N . VAL A 1 277 ? 12.865 18.728 40.529 1.00 64.94 277 VAL A N 1
ATOM 2029 C CA . VAL A 1 277 ? 13.899 19.740 40.705 1.00 64.94 277 VAL A CA 1
ATOM 2030 C C . VAL A 1 277 ? 15.155 19.141 40.094 1.00 64.94 277 VAL A C 1
ATOM 2032 O O . VAL A 1 277 ? 15.698 18.184 40.635 1.00 64.94 277 VAL A O 1
ATOM 2035 N N . ASP A 1 278 ? 15.563 19.663 38.940 1.00 63.66 278 ASP A N 1
ATOM 2036 C CA . ASP A 1 278 ? 16.853 19.348 38.331 1.00 63.66 278 ASP A CA 1
ATOM 2037 C C . ASP A 1 278 ? 17.941 19.918 39.249 1.00 63.66 278 ASP A C 1
ATOM 2039 O O . ASP A 1 278 ? 18.234 21.118 39.241 1.00 63.66 278 ASP A O 1
ATOM 2043 N N . THR A 1 279 ? 18.429 19.095 40.175 1.00 69.00 279 THR A N 1
ATOM 2044 C CA . THR A 1 279 ? 19.539 19.471 41.042 1.00 69.00 279 THR A CA 1
ATOM 2045 C C . THR A 1 279 ? 20.782 19.546 40.170 1.00 69.00 279 THR A C 1
ATOM 2047 O O . THR A 1 279 ? 21.268 18.521 39.706 1.00 69.00 279 THR A O 1
ATOM 2050 N N . LEU A 1 280 ? 21.303 20.761 39.970 1.00 63.38 280 LEU A N 1
ATOM 2051 C CA . LEU A 1 280 ? 22.596 21.057 39.334 1.00 63.38 280 LEU A CA 1
ATOM 2052 C C . LEU A 1 280 ? 23.792 20.564 40.178 1.00 63.38 280 LEU A C 1
ATOM 2054 O O . LEU A 1 280 ? 24.823 21.235 40.254 1.00 63.38 280 LEU A O 1
ATOM 2058 N N . ASP A 1 281 ? 23.649 19.431 40.856 1.00 64.12 281 ASP A N 1
ATOM 2059 C CA . ASP A 1 281 ? 24.713 18.846 41.651 1.00 64.12 281 ASP A CA 1
ATOM 2060 C C . ASP A 1 281 ? 25.612 18.033 40.715 1.00 64.12 281 ASP A C 1
ATOM 2062 O O . ASP A 1 281 ? 25.161 17.157 39.977 1.00 64.12 281 ASP A O 1
ATOM 2066 N N . TYR A 1 282 ? 26.898 18.384 40.701 1.00 62.88 282 TYR A N 1
ATOM 2067 C CA . TYR A 1 282 ? 27.917 17.680 39.931 1.00 62.88 282 TYR A CA 1
ATOM 2068 C C . TYR A 1 282 ? 28.137 16.289 40.536 1.00 62.88 282 TYR A C 1
ATOM 2070 O O . TYR A 1 282 ? 28.501 16.170 41.705 1.00 62.88 282 TYR A O 1
ATOM 2078 N N . GLU A 1 283 ? 27.956 15.238 39.736 1.00 62.88 283 GLU A N 1
ATOM 2079 C CA . GLU A 1 283 ? 28.456 13.907 40.080 1.00 62.88 283 GLU A CA 1
ATOM 2080 C C . GLU A 1 283 ? 29.983 13.899 39.905 1.00 62.88 283 GLU A C 1
ATOM 2082 O O . GLU A 1 283 ? 30.494 13.966 38.784 1.00 62.88 283 GLU A O 1
ATOM 2087 N N . ASP A 1 284 ? 30.724 13.835 41.016 1.00 61.34 284 ASP A N 1
ATOM 2088 C CA . ASP A 1 284 ? 32.166 13.584 40.994 1.00 61.34 284 ASP A CA 1
ATOM 2089 C C . ASP A 1 284 ? 32.407 12.149 40.501 1.00 61.34 284 ASP A C 1
ATOM 2091 O O . ASP A 1 284 ? 32.272 11.169 41.235 1.00 61.34 284 ASP A O 1
ATOM 2095 N N . LEU A 1 285 ? 32.735 12.017 39.215 1.00 60.00 285 LEU A N 1
ATOM 2096 C CA . LEU A 1 285 ? 33.181 10.758 38.633 1.00 60.00 285 LEU A CA 1
ATOM 2097 C C . LEU A 1 285 ? 34.611 10.475 39.100 1.00 60.00 285 LEU A C 1
ATOM 2099 O O . LEU A 1 285 ? 35.559 11.125 38.652 1.00 60.00 285 LEU A O 1
ATOM 2103 N N . ASP A 1 286 ? 34.770 9.472 39.964 1.00 60.84 286 ASP A N 1
ATOM 2104 C CA . ASP A 1 286 ? 36.080 8.936 40.326 1.00 60.84 286 ASP A CA 1
ATOM 2105 C C . ASP A 1 286 ? 36.772 8.381 39.073 1.00 60.84 286 ASP A C 1
ATOM 2107 O O . ASP A 1 286 ? 36.464 7.299 38.565 1.00 60.84 286 ASP A O 1
ATOM 2111 N N . ILE A 1 287 ? 37.729 9.149 38.552 1.00 58.66 287 ILE A N 1
ATOM 2112 C CA . ILE A 1 287 ? 38.597 8.714 37.462 1.00 58.66 287 ILE A CA 1
ATOM 2113 C C . ILE A 1 287 ? 39.511 7.623 38.023 1.00 58.66 287 ILE A C 1
ATOM 2115 O O . ILE A 1 287 ? 40.473 7.908 38.740 1.00 58.66 287 ILE A O 1
ATOM 2119 N N . ILE A 1 288 ? 39.216 6.368 37.681 1.00 55.75 288 ILE A N 1
ATOM 2120 C CA . ILE A 1 288 ? 40.083 5.222 37.965 1.00 55.75 288 ILE A CA 1
ATOM 2121 C C . ILE A 1 288 ? 41.433 5.482 37.282 1.00 55.75 288 ILE A C 1
ATOM 2123 O O . ILE A 1 288 ? 41.525 5.497 36.055 1.00 55.75 288 ILE A O 1
ATOM 2127 N N . ARG A 1 289 ? 42.477 5.731 38.078 1.00 49.72 289 ARG A N 1
ATOM 2128 C CA . ARG A 1 289 ? 43.865 5.751 37.605 1.00 49.72 289 ARG A CA 1
ATOM 2129 C C . ARG A 1 289 ? 44.415 4.326 37.654 1.00 49.72 289 ARG A C 1
ATOM 2131 O O . ARG A 1 289 ? 44.337 3.695 38.705 1.00 49.72 289 ARG A O 1
ATOM 2138 N N . GLU A 1 290 ? 44.913 3.863 36.507 1.00 58.31 290 GLU A N 1
ATOM 2139 C CA . GLU A 1 290 ? 45.620 2.584 36.313 1.00 58.31 290 GLU A CA 1
ATOM 2140 C C . GLU A 1 290 ? 46.868 2.442 37.196 1.00 58.31 290 GLU A C 1
ATOM 2142 O O . GLU A 1 290 ? 47.567 3.462 37.419 1.00 58.31 290 GLU A O 1
#

Mean predicted aligned error: 15.81 Å

Solvent-accessible surface area (backbone atoms only — not comparable to full-atom values): 18134 Å² total; per-residue (Å²): 138,85,84,84,79,81,82,84,78,88,70,81,80,71,81,70,73,82,74,76,59,81,86,75,57,86,88,74,85,79,66,93,44,73,34,37,58,51,52,63,65,39,55,68,61,48,51,48,57,60,59,69,49,57,44,81,82,73,74,34,91,87,60,68,48,70,49,60,78,73,50,62,47,75,82,47,91,27,31,26,39,37,34,25,36,34,61,40,85,91,41,54,49,22,25,36,39,31,33,37,37,33,94,47,75,93,54,79,73,41,81,76,47,80,49,80,43,77,35,98,75,28,88,70,82,75,83,89,71,60,71,81,80,65,68,52,97,81,71,75,54,97,86,67,80,81,83,76,63,93,81,43,74,38,49,37,75,16,54,82,83,84,65,90,72,86,82,65,62,69,71,67,49,50,55,53,35,60,75,68,32,43,84,34,78,58,34,74,21,70,60,31,48,50,59,48,50,53,53,43,47,75,26,85,38,2,47,79,18,76,53,18,71,70,21,92,54,40,36,72,80,24,80,44,52,40,84,42,74,72,79,62,30,79,53,30,28,33,31,67,37,85,86,28,98,49,44,81,31,74,29,25,32,60,12,15,71,66,73,44,68,86,64,42,80,86,72,60,65,71,74,77,76,73,81,81,74,83,71,91,69,80,81,85,74,83,77,83,77,132